Protein 8GUN (pdb70)

Organism: Staphylococcus aureus (strain NCTC 8325 / PS 47) (NCBI:txid93061)

Secondary structure (DSSP, 8-state):
--S----TTSEE--TT--EEEETTEEEPSSEEEE-TT--EEEE-TTS-EEEEEEEE-----HHHHHTTGGG--TTEEEEESS-GGGT--SSTTTEEEEEHHHHS--TT--HHHHHHHHHHHHHHTT--EEEEEEEEE--TT-SS-SEEEEEEEETTEEEEEEEE--/------TTSEEE-TT--EEEETTEEEPSSEEEE-TTS-EEEE-TTS-EEEEEEEE-----HHHHTTGGG--TTEEEEESS-GGGT--SSTTSEEEEEHHHHS--TT--HHHHHHHHHHHHHHTT--EEEEEEEEE--TT-SS-SEEEEEEEETTEEEEEEEE--

GO terms:
  GO:0005576 extracellular region (C, EXP)

Nearest PDB structures (foldseek):
  8gun-assembly1_A  TM=1.006E+00  e=1.062E-33  Staphylococcus aureus subsp. aureus NCTC 8325
  8gun-assembly2_B  TM=1.003E+00  e=1.294E-30  Staphylococcus aureus subsp. aureus NCTC 8325
  5fgu-assembly1_A  TM=7.122E-01  e=7.637E-04  Aequorea victoria
  7wta-assembly1_B  TM=4.949E-01  e=1.529E+00  Homo sapiens
  3tw6-assembly2_C-3  TM=4.740E-01  e=1.707E+00  Rhizobium etli CFN 42

Foldseek 3Di:
DLADDDDPQAAEDEPVPQWPDVVVTAGAARYWYADPLGKIWGHHRLRATFKIKDAWFDFDPPQQVQAQHPQADPQWTFAFPDDVRRVGDPHNRGTHTAGCQQRDDDVVTVVVVVVVVVQVVLVVVPKIKGSKMKGFDDDDSGRHTQWIWIWIAINRRIDIDIGGRD/DPDDDDPQAAEDEPPPQWDDVVPTAGAARYWYADPLGKIWGHHRLRATFKIKDFWFDFDVQQVCAQHPLADPQWTQAFPDDVRRVTDPHVSGTHGAGCQLRPDDVVHVVVVVVVVVVVVLVVVPWIKGTKMKGFDDDDSGRHTQKIWIWIATNRRIDIDIGGRD

Sequence (330 aa):
SSKYVESPNYTKVEFGEHYARLRPKKLKANIEYTTPTGHIYRTDHKGRIKEVYVDNLSLKSHAQRTVGGEDRLPDDDGGALIARMFGGSKDIDNLVAQSKFINRPFKEKGHWYNLEKEWQEFLNSGKEVKNIKMEVKYSGNSQRPTIFKVEYEINGERNIRRILNKSKYVESPNYTKVEFGEHYARLRPKKLKANIEYTTPTGHIYRTDHKGRIKEVYVDNLSLKHAQRTVGGEDRLPDDDGGALIARMFGGSKDIDNLVAQSKFINRPFKEKGHWYNLEKEWQEFLNSGKEVKNIKMEVKYSGNSQRPTIFKVEYEINGERNIRRILNK

Solvent-accessible surface area: 16462 Å² total; per-residue (Å²): 123,3,116,58,104,114,23,134,107,20,89,112,32,139,78,51,103,2,52,66,146,62,200,101,99,81,6,70,47,59,7,6,2,66,11,117,56,36,8,30,0,10,0,12,124,78,6,21,4,78,19,0,11,3,88,73,3,46,68,149,99,114,15,64,146,57,16,2,42,184,51,55,90,137,66,10,12,8,0,24,1,0,10,145,60,1,17,1,26,135,36,27,4,0,12,6,0,0,4,47,59,1,35,83,6,19,75,108,96,0,87,1,28,53,3,18,33,56,3,22,23,52,32,27,58,67,84,87,0,80,22,1,49,2,66,4,103,40,71,64,117,27,72,27,0,56,40,2,21,2,19,1,30,16,93,62,130,142,49,111,78,79,11,114,1,180,109,96,63,109,123,28,139,113,28,90,119,30,79,88,53,53,2,46,69,52,90,104,80,86,47,15,82,47,62,7,8,1,60,10,116,73,42,9,30,0,10,0,15,122,97,11,21,5,63,17,0,15,3,75,80,3,62,55,158,168,18,101,66,67,20,6,40,115,55,60,90,134,70,10,22,10,0,25,1,1,10,82,76,3,20,13,35,76,52,25,3,1,6,7,0,0,3,47,63,0,37,75,3,23,141,155,71,0,84,2,35,30,7,20,33,48,2,22,31,55,35,21,64,66,92,87,0,82,26,2,37,2,34,5,68,39,70,65,108,25,93,29,0,53,37,1,44,0,20,1,41,12,92,56,127,114,43,95,85,131,13,100,0,148

Radius of gyration: 22.58 Å; Cα contacts (8 Å, |Δi|>4): 747; chains: 2; bounding box: 68×45×40 Å

B-factor: mean 58.0, std 14.94, range [29.85, 123.0]

Structure (mmCIF, N/CA/C/O backbone):
data_8GUN
#
_entry.id   8GUN
#
_cell.length_a   106.548
_cell.length_b   106.548
_cell.length_c   151.062
_cell.angle_alpha   90.0
_cell.angle_beta   90.0
_cell.angle_gamma   90.0
#
_symmetry.space_group_name_H-M   'I 4 2 2'
#
loop_
_entity.id
_entity.type
_entity.pdbx_description
1 polymer 'Type VII secretion system protein EssD'
2 non-polymer 'MAGNESIUM ION'
3 water water
#
loop_
_atom_site.group_PDB
_atom_site.id
_atom_site.type_symbol
_atom_site.label_atom_id
_atom_site.label_alt_id
_atom_site.label_comp_id
_atom_site.label_asym_id
_atom_site.label_entity_id
_atom_site.label_seq_id
_atom_site.pdbx_PDB_ins_code
_atom_site.Cartn_x
_atom_site.Cartn_y
_atom_site.Cartn_z
_atom_site.occupancy
_atom_site.B_iso_or_equiv
_atom_site.auth_seq_id
_atom_site.auth_comp_id
_atom_site.auth_asym_id
_atom_site.auth_atom_id
_atom_site.pdbx_PDB_model_num
ATOM 1 N N . SER A 1 5 ? 1.45648 29.57458 -4.33376 1.000 114.88786 444 SER A N 1
ATOM 2 C CA . SER A 1 5 ? 0.17670 30.26373 -4.21648 1.000 111.52368 444 SER A CA 1
ATOM 3 C C . SER A 1 5 ? -0.34685 30.69454 -5.58260 1.000 110.15628 444 SER A C 1
ATOM 4 O O . SER A 1 5 ? 0.33941 30.55367 -6.59526 1.000 110.51475 444 SER A O 1
ATOM 7 N N . SER A 1 6 ? -1.56703 31.22148 -5.60065 1.000 106.03304 445 SER A N 1
ATOM 8 C CA . SER A 1 6 ? -2.17645 31.71604 -6.82948 1.000 98.73724 445 SER A CA 1
ATOM 9 C C . SER A 1 6 ? -2.81453 33.08256 -6.60087 1.000 91.90908 445 SER A C 1
ATOM 10 O O . SER A 1 6 ? -3.59669 33.56154 -7.42225 1.000 92.14512 445 SER A O 1
ATOM 13 N N . LYS A 1 7 ? -2.46882 33.70103 -5.47574 1.000 85.58509 446 LYS A N 1
ATOM 14 C CA . LYS A 1 7 ? -2.97586 35.02110 -5.11613 1.000 81.46720 446 LYS A CA 1
ATOM 15 C C . LYS A 1 7 ? -2.27961 36.12077 -5.92049 1.000 78.93931 446 LYS A C 1
ATOM 16 O O . LYS A 1 7 ? -1.09778 36.00496 -6.25624 1.000 77.92253 446 LYS A O 1
ATOM 22 N N . TYR A 1 8 ? -3.02236 37.18161 -6.22848 1.000 76.31512 447 TYR A N 1
ATOM 23 C CA . TYR A 1 8 ? -2.48727 38.32326 -6.96332 1.000 75.22546 447 TYR A CA 1
ATOM 24 C C . TYR A 1 8 ? -1.29723 38.96684 -6.26219 1.000 75.91775 447 TYR A C 1
ATOM 25 O O . TYR A 1 8 ? -1.38140 39.34591 -5.09483 1.000 76.08743 447 TYR A O 1
ATOM 34 N N . VAL A 1 9 ? -0.19192 39.09073 -6.98852 1.000 80.26824 448 VAL A N 1
ATOM 35 C CA . VAL A 1 9 ? 0.96673 39.83529 -6.50891 1.000 79.81718 448 VAL A CA 1
ATOM 36 C C . VAL A 1 9 ? 1.28250 40.95772 -7.49152 1.000 80.15904 448 VAL A C 1
ATOM 37 O O . VAL A 1 9 ? 1.36419 40.72737 -8.69970 1.000 77.68221 448 VAL A O 1
ATOM 41 N N . GLU A 1 10 ? 1.44296 42.17078 -6.97008 1.000 82.24301 449 GLU A N 1
ATOM 42 C CA . GLU A 1 10 ? 1.75415 43.33168 -7.79706 1.000 83.09449 449 GLU A CA 1
ATOM 43 C C . GLU A 1 10 ? 3.04728 43.11501 -8.57807 1.000 80.29339 449 GLU A C 1
ATOM 44 O O . GLU A 1 10 ? 3.97596 42.47473 -8.08703 1.000 80.56878 449 GLU A O 1
ATOM 50 N N . SER A 1 11 ? 3.10034 43.64100 -9.79730 1.000 76.05575 450 SER A N 1
ATOM 51 C CA . SER A 1 11 ? 4.27065 43.46118 -10.64922 1.000 74.72400 450 SER A CA 1
ATOM 52 C C . SER A 1 11 ? 4.60925 44.73537 -11.41399 1.000 72.51409 450 SER A C 1
ATOM 53 O O . SER A 1 11 ? 3.72030 45.40068 -11.94186 1.000 72.17990 450 SER A O 1
ATOM 56 N N . PRO A 1 12 ? 5.90482 45.08100 -11.47284 1.000 76.03407 451 PRO A N 1
ATOM 57 C CA . PRO A 1 12 ? 6.36641 46.25599 -12.22173 1.000 78.53665 451 PRO A CA 1
ATOM 58 C C . PRO A 1 12 ? 6.36664 46.03209 -13.73437 1.000 74.72885 451 PRO A C 1
ATOM 59 O O . PRO A 1 12 ? 6.62313 46.97053 -14.48715 1.000 75.61633 451 PRO A O 1
ATOM 63 N N . ASN A 1 13 ? 6.07667 44.80781 -14.16671 1.000 77.35768 452 ASN A N 1
ATOM 64 C CA . ASN A 1 13 ? 6.00927 44.48312 -15.59052 1.000 76.83929 452 ASN A CA 1
ATOM 65 C C . ASN A 1 13 ? 4.69597 44.92284 -16.23154 1.000 73.68393 452 ASN A C 1
ATOM 66 O O . ASN A 1 13 ? 4.45221 44.66333 -17.40826 1.000 74.27858 452 ASN A O 1
ATOM 71 N N . TYR A 1 14 ? 3.84745 45.58024 -15.44872 1.000 73.04249 453 TYR A N 1
ATOM 72 C CA . TYR A 1 14 ? 2.54718 46.01950 -15.93171 1.000 73.07195 453 TYR A CA 1
ATOM 73 C C . TYR A 1 14 ? 2.18711 47.37548 -15.34131 1.000 75.81565 453 TYR A C 1
ATOM 74 O O . TYR A 1 14 ? 2.32935 47.59210 -14.14001 1.000 73.50435 453 TYR A O 1
ATOM 83 N N . THR A 1 15 ? 1.72148 48.28656 -16.18951 1.000 71.62576 454 THR A N 1
ATOM 84 C CA . THR A 1 15 ? 1.32038 49.61234 -15.73265 1.000 71.32224 454 THR A CA 1
ATOM 85 C C . THR A 1 15 ? -0.20069 49.69044 -15.57703 1.000 71.11165 454 THR A C 1
ATOM 86 O O . THR A 1 15 ? -0.95088 49.43305 -16.52063 1.000 71.70055 454 THR A O 1
ATOM 90 N N . LYS A 1 16 ? -0.64706 50.04684 -14.37739 1.000 68.71485 455 LYS A N 1
ATOM 91 C CA . LYS A 1 16 ? -2.06907 50.08429 -14.05523 1.000 69.62165 455 LYS A CA 1
ATOM 92 C C . LYS A 1 16 ? -2.79437 51.23004 -14.75404 1.000 71.47383 455 LYS A C 1
ATOM 93 O O . LYS A 1 16 ? -2.27735 52.34165 -14.84557 1.000 74.03584 455 LYS A O 1
ATOM 99 N N . VAL A 1 17 ? -3.99884 50.95275 -15.24403 1.000 68.90156 456 VAL A N 1
ATOM 100 C CA . VAL A 1 17 ? -4.79165 51.96806 -15.92564 1.000 70.03835 456 VAL A CA 1
ATOM 101 C C . VAL A 1 17 ? -6.21640 52.02415 -15.38772 1.000 63.32748 456 VAL A C 1
ATOM 102 O O . VAL A 1 17 ? -6.79751 51.00149 -15.03399 1.000 63.44523 456 VAL A O 1
ATOM 106 N N . GLU A 1 18 ? -6.76284 53.23320 -15.31760 1.000 65.27192 457 GLU A N 1
ATOM 107 C CA . GLU A 1 18 ? -8.14996 53.44695 -14.92154 1.000 70.75537 457 GLU A CA 1
ATOM 108 C C . GLU A 1 18 ? -9.08491 52.63325 -15.81504 1.000 68.54803 457 GLU A C 1
ATOM 109 O O . GLU A 1 18 ? -8.89295 52.58095 -17.03163 1.000 69.09742 457 GLU A O 1
ATOM 115 N N . PHE A 1 19 ? -10.08169 51.98308 -15.21944 1.000 67.90864 458 PHE A N 1
ATOM 116 C CA . PHE A 1 19 ? -11.00692 51.18330 -16.01331 1.000 66.69153 458 PHE A CA 1
ATOM 117 C C . PHE A 1 19 ? -11.81558 52.08431 -16.93960 1.000 70.23606 458 PHE A C 1
ATOM 118 O O . PHE A 1 19 ? -12.47432 53.02288 -16.49165 1.000 71.00130 458 PHE A O 1
ATOM 126 N N . GLY A 1 20 ? -11.75437 51.79038 -18.23404 1.000 61.63745 459 GLY A N 1
ATOM 127 C CA . GLY A 1 20 ? -12.36520 52.63462 -19.24264 1.000 64.60657 459 GLY A CA 1
ATOM 128 C C . GLY A 1 20 ? -11.30839 53.21015 -20.16859 1.000 72.28087 459 GLY A C 1
ATOM 129 O O . GLY A 1 20 ? -11.60587 53.63897 -21.28546 1.000 75.58271 459 GLY A O 1
ATOM 130 N N . GLU A 1 21 ? -10.06467 53.21572 -19.69681 1.000 69.77542 460 GLU A N 1
ATOM 131 C CA . GLU A 1 21 ? -8.94172 53.71099 -20.48308 1.000 67.70703 460 GLU A CA 1
ATOM 132 C C . GLU A 1 21 ? -7.97032 52.58488 -20.82185 1.000 62.36314 460 GLU A C 1
ATOM 133 O O . GLU A 1 21 ? -6.79200 52.83149 -21.07049 1.000 60.47766 460 GLU A O 1
ATOM 139 N N . HIS A 1 22 ? -8.46408 51.35002 -20.82671 1.000 60.88492 461 HIS A N 1
ATOM 140 C CA . HIS A 1 22 ? -7.60392 50.19263 -21.06232 1.000 61.83484 461 HIS A CA 1
ATOM 141 C C . HIS A 1 22 ? -7.61845 49.74332 -22.52658 1.000 62.78078 461 HIS A C 1
ATOM 142 O O . HIS A 1 22 ? -6.94622 48.77997 -22.89685 1.000 53.08452 461 HIS A O 1
ATOM 149 N N . TYR A 1 23 ? -8.36771 50.45563 -23.36147 1.000 65.25897 462 TYR A N 1
ATOM 150 C CA . TYR A 1 23 ? -8.37217 50.17790 -24.79449 1.000 60.04704 462 TYR A CA 1
ATOM 151 C C . TYR A 1 23 ? -7.37381 51.06752 -25.52762 1.000 60.36205 462 TYR A C 1
ATOM 152 O O . TYR A 1 23 ? -7.31273 52.27364 -25.28953 1.000 64.02426 462 TYR A O 1
ATOM 161 N N . ALA A 1 24 ? -6.58829 50.46279 -26.41378 1.000 59.19795 463 ALA A N 1
ATOM 162 C CA . ALA A 1 24 ? -5.64605 51.20733 -27.24262 1.000 66.02258 463 ALA A CA 1
ATOM 163 C C . ALA A 1 24 ? -6.35306 51.73691 -28.48078 1.000 67.35610 463 ALA A C 1
ATOM 164 O O . ALA A 1 24 ? -5.99918 52.78722 -29.01614 1.000 70.26772 463 ALA A O 1
ATOM 166 N N . ARG A 1 25 ? -7.36365 50.99888 -28.92402 1.000 65.74202 464 ARG A N 1
ATOM 167 C CA . ARG A 1 25 ? -8.10117 51.34859 -30.12751 1.000 69.47153 464 ARG A CA 1
ATOM 168 C C . ARG A 1 25 ? -9.57481 50.99483 -29.96206 1.000 65.94984 464 ARG A C 1
ATOM 169 O O . ARG A 1 25 ? -9.91940 50.00616 -29.31639 1.000 59.25697 464 ARG A O 1
ATOM 177 N N . LEU A 1 26 ? -10.43985 51.80775 -30.55304 1.000 69.60789 465 LEU A N 1
ATOM 178 C CA . LEU A 1 26 ? -11.87621 51.62642 -30.42080 1.000 64.05883 465 LEU A CA 1
ATOM 179 C C . LEU A 1 26 ? -12.47387 50.96791 -31.65903 1.000 67.16436 465 LEU A C 1
ATOM 180 O O . LEU A 1 26 ? -13.45640 50.23041 -31.57054 1.000 68.53446 465 LEU A O 1
ATOM 182 N N . ARG A 1 27 ? -11.87477 51.23956 -32.81382 1.000 73.07905 466 ARG A N 1
ATOM 183 C CA . ARG A 1 27 ? -12.36783 50.70853 -34.08100 1.000 74.98844 466 ARG A CA 1
ATOM 184 C C . ARG A 1 27 ? -11.22139 50.30759 -35.00410 1.000 73.31082 466 ARG A C 1
ATOM 185 O O . ARG A 1 27 ? -10.65177 51.15509 -35.69212 1.000 77.09074 466 ARG A O 1
ATOM 193 N N . PRO A 1 28 ? -10.88070 49.00921 -35.02521 1.000 66.34257 467 PRO A N 1
ATOM 194 C CA . PRO A 1 28 ? -11.51147 47.96560 -34.21095 1.000 63.02853 467 PRO A CA 1
ATOM 195 C C . PRO A 1 28 ? -10.98347 47.93830 -32.77840 1.000 63.19006 467 PRO A C 1
ATOM 196 O O . PRO A 1 28 ? -9.88228 48.42509 -32.51744 1.000 68.47434 467 PRO A O 1
ATOM 200 N N . LYS A 1 29 ? -11.77406 47.37786 -31.86875 1.000 56.54572 468 LYS A N 1
ATOM 201 C CA . LYS A 1 29 ? -11.42070 47.31575 -30.45387 1.000 52.92259 468 LYS A CA 1
ATOM 202 C C . LYS A 1 29 ? -10.11114 46.56914 -30.22163 1.000 51.98788 468 LYS A C 1
ATOM 203 O O . LYS A 1 29 ? -9.90251 45.48214 -30.75736 1.000 54.26447 468 LYS A O 1
ATOM 209 N N . LYS A 1 30 ? -9.22785 47.15735 -29.42365 1.000 53.07771 469 LYS A N 1
ATOM 210 C CA . LYS A 1 30 ? -8.00233 46.47514 -29.02837 1.000 57.90352 469 LYS A CA 1
ATOM 211 C C . LYS A 1 30 ? -7.49362 46.97936 -27.68129 1.000 60.72129 469 LYS A C 1
ATOM 212 O O . LYS A 1 30 ? -7.55326 48.17242 -27.38724 1.000 63.32978 469 LYS A O 1
ATOM 218 N N . LEU A 1 31 ? -6.99462 46.05549 -26.86746 1.000 57.85959 470 LEU A N 1
ATOM 219 C CA . LEU A 1 31 ? -6.46703 46.38667 -25.55257 1.000 53.30465 470 LEU A CA 1
ATOM 220 C C . LEU A 1 31 ? -5.05597 46.95645 -25.64320 1.000 53.97690 470 LEU A C 1
ATOM 221 O O . LEU A 1 31 ? -4.29692 46.61049 -26.54756 1.000 57.27692 470 LEU A O 1
ATOM 226 N N . LYS A 1 32 ? -4.71012 47.82558 -24.69830 1.000 53.84682 471 LYS A N 1
ATOM 227 C CA . LYS A 1 32 ? -3.34708 48.33857 -24.59829 1.000 56.31373 471 LYS A CA 1
ATOM 228 C C . LYS A 1 32 ? -2.40128 47.21309 -24.19964 1.000 57.09109 471 LYS A C 1
ATOM 229 O O . LYS A 1 32 ? -2.82236 46.22194 -23.59700 1.000 55.01185 471 LYS A O 1
ATOM 235 N N . ALA A 1 33 ? -1.12569 47.36670 -24.53730 1.000 61.63474 472 ALA A N 1
ATOM 236 C CA . ALA A 1 33 ? -0.13316 46.34074 -24.24562 1.000 61.79450 472 ALA A CA 1
ATOM 237 C C . ALA A 1 33 ? 0.46398 46.52926 -22.85711 1.000 62.47765 472 ALA A C 1
ATOM 238 O O . ALA A 1 33 ? 0.57617 47.65583 -22.37711 1.000 63.91324 472 ALA A O 1
ATOM 240 N N . ASN A 1 34 ? 0.83300 45.41546 -22.22572 1.000 61.66926 473 ASN A N 1
ATOM 241 C CA . ASN A 1 34 ? 1.49748 45.41176 -20.92156 1.000 65.35214 473 ASN A CA 1
ATOM 242 C C . ASN A 1 34 ? 0.82559 46.28993 -19.87464 1.000 66.19905 473 ASN A C 1
ATOM 243 O O . ASN A 1 34 ? 1.49013 47.06918 -19.18793 1.000 66.91282 473 ASN A O 1
ATOM 248 N N . ILE A 1 35 ? -0.49157 46.17407 -19.76416 1.000 60.04883 474 ILE A N 1
ATOM 249 C CA . ILE A 1 35 ? -1.22311 46.93009 -18.76086 1.000 59.85924 474 ILE A CA 1
ATOM 250 C C . ILE A 1 35 ? -1.95479 46.02124 -17.79003 1.000 61.78693 474 ILE A C 1
ATOM 251 O O . ILE A 1 35 ? -2.03872 44.80641 -17.98204 1.000 57.57930 474 ILE A O 1
ATOM 256 N N . GLU A 1 36 ? -2.48693 46.63534 -16.74330 1.000 59.96046 475 GLU A N 1
ATOM 257 C CA . GLU A 1 36 ? -3.30325 45.93821 -15.77025 1.000 56.18606 475 GLU A CA 1
ATOM 258 C C . GLU A 1 36 ? -4.51979 46.79305 -15.45847 1.000 59.70665 475 GLU A C 1
ATOM 259 O O . GLU A 1 36 ? -4.38911 47.98209 -15.17122 1.000 63.44441 475 GLU A O 1
ATOM 265 N N . TYR A 1 37 ? -5.70487 46.19884 -15.53638 1.000 53.32414 476 TYR A N 1
ATOM 266 C CA . TYR A 1 37 ? -6.91622 46.93426 -15.21052 1.000 52.93992 476 TYR A CA 1
ATOM 267 C C . TYR A 1 37 ? -7.82552 46.12993 -14.28536 1.000 58.36492 476 TYR A C 1
ATOM 268 O O . TYR A 1 37 ? -7.86932 44.89773 -14.33575 1.000 49.55853 476 TYR A O 1
ATOM 277 N N . THR A 1 38 ? -8.53433 46.84572 -13.42268 1.000 58.81031 477 THR A N 1
ATOM 278 C CA . THR A 1 38 ? -9.46806 46.22797 -12.50144 1.000 55.88937 477 THR A CA 1
ATOM 279 C C . THR A 1 38 ? -10.88726 46.60719 -12.88723 1.000 56.51457 477 THR A C 1
ATOM 280 O O . THR A 1 38 ? -11.22713 47.79085 -12.94608 1.000 55.43905 477 THR A O 1
ATOM 284 N N . THR A 1 39 ? -11.70587 45.59734 -13.16576 1.000 50.84984 478 THR A N 1
ATOM 285 C CA . THR A 1 39 ? -13.10300 45.81678 -13.50180 1.000 50.32970 478 THR A CA 1
ATOM 286 C C . THR A 1 39 ? -13.83110 46.33464 -12.26656 1.000 53.19023 478 THR A C 1
ATOM 287 O O . THR A 1 39 ? -13.34012 46.17106 -11.15127 1.000 49.39394 478 THR A O 1
ATOM 291 N N . PRO A 1 40 ? -14.99164 46.98386 -12.45851 1.000 58.59825 479 PRO A N 1
ATOM 292 C CA . PRO A 1 40 ? -15.79429 47.44465 -11.31881 1.000 61.27612 479 PRO A CA 1
ATOM 293 C C . PRO A 1 40 ? -16.16126 46.33094 -10.33289 1.000 58.33767 479 PRO A C 1
ATOM 294 O O . PRO A 1 40 ? -16.40328 46.61723 -9.16175 1.000 63.08268 479 PRO A O 1
ATOM 298 N N . THR A 1 41 ? -16.19648 45.08592 -10.79811 1.000 55.60597 480 THR A N 1
ATOM 299 C CA . THR A 1 41 ? -16.51781 43.95943 -9.92911 1.000 54.99740 480 THR A CA 1
ATOM 300 C C . THR A 1 41 ? -15.29065 43.47665 -9.15354 1.000 54.20548 480 THR A C 1
ATOM 301 O O . THR A 1 41 ? -15.41103 42.69174 -8.21467 1.000 54.33456 480 THR A O 1
ATOM 305 N N . GLY A 1 42 ? -14.11046 43.94506 -9.54349 1.000 50.31546 481 GLY A N 1
ATOM 306 C CA . GLY A 1 42 ? -12.90488 43.63392 -8.79628 1.000 52.36430 481 GLY A CA 1
ATOM 307 C C . GLY A 1 42 ? -11.97221 42.63850 -9.45980 1.000 52.32736 481 GLY A C 1
ATOM 308 O O . GLY A 1 42 ? -10.93048 42.29482 -8.90421 1.000 54.43012 481 GLY A O 1
ATOM 309 N N . HIS A 1 43 ? -12.33813 42.17684 -10.64994 1.000 51.34755 482 HIS A N 1
ATOM 310 C CA . HIS A 1 43 ? -11.49654 41.24746 -11.39376 1.000 48.40690 482 HIS A CA 1
ATOM 311 C C . HIS A 1 43 ? -10.30144 41.96557 -12.02041 1.000 50.48677 482 HIS A C 1
ATOM 312 O O . HIS A 1 43 ? -10.44948 43.02209 -12.63700 1.000 50.18626 482 HIS A O 1
ATOM 319 N N . ILE A 1 44 ? -9.11636 41.38666 -11.85380 1.000 48.80343 483 ILE A N 1
ATOM 320 C CA . ILE A 1 44 ? -7.88696 42.00200 -12.34392 1.000 49.63605 483 ILE A CA 1
ATOM 321 C C . ILE A 1 44 ? -7.36158 41.29376 -13.58980 1.000 51.74452 483 ILE A C 1
ATOM 322 O O . ILE A 1 44 ? -7.17718 40.07870 -13.58994 1.000 45.80200 483 ILE A O 1
ATOM 327 N N . TYR A 1 45 ? -7.11508 42.06170 -14.64618 1.000 47.19046 484 TYR A N 1
ATOM 328 C CA . TYR A 1 45 ? -6.58472 41.51008 -15.89050 1.000 49.80578 484 TYR A CA 1
ATOM 329 C C . TYR A 1 45 ? -5.21039 42.07989 -16.21944 1.000 50.70946 484 TYR A C 1
ATOM 330 O O . TYR A 1 45 ? -4.92356 43.23669 -15.92652 1.000 50.77974 484 TYR A O 1
ATOM 339 N N . ARG A 1 46 ? -4.36914 41.26134 -16.84014 1.000 52.06442 485 ARG A N 1
ATOM 340 C CA . ARG A 1 46 ? -3.09327 41.72816 -17.36666 1.000 51.61828 485 ARG A CA 1
ATOM 341 C C . ARG A 1 46 ? -2.95604 41.33885 -18.83101 1.000 53.45328 485 ARG A C 1
ATOM 342 O O . ARG A 1 46 ? -3.31969 40.22912 -19.22078 1.000 49.88060 485 ARG A O 1
ATOM 350 N N . THR A 1 47 ? -2.43701 42.25906 -19.63689 1.000 52.90837 486 THR A N 1
ATOM 351 C CA . THR A 1 47 ? -2.20883 41.99847 -21.05213 1.000 53.16454 486 THR A CA 1
ATOM 352 C C . THR A 1 47 ? -0.71889 41.86518 -21.33723 1.000 57.44605 486 THR A C 1
ATOM 353 O O . THR A 1 47 ? 0.10807 42.40729 -20.60207 1.000 57.23263 486 THR A O 1
ATOM 357 N N . ASP A 1 48 ? -0.37181 41.14243 -22.39776 1.000 56.55958 487 ASP A N 1
ATOM 358 C CA . ASP A 1 48 ? 1.03095 40.99364 -22.76686 1.000 58.15583 487 ASP A CA 1
ATOM 359 C C . ASP A 1 48 ? 1.47951 42.13457 -23.67343 1.000 60.14280 487 ASP A C 1
ATOM 360 O O . ASP A 1 48 ? 0.83729 43.18211 -23.73104 1.000 59.93086 487 ASP A O 1
ATOM 365 N N . HIS A 1 49 ? 2.57830 41.91576 -24.38729 1.000 67.15791 488 HIS A N 1
ATOM 366 C CA . HIS A 1 49 ? 3.15940 42.94191 -25.24845 1.000 67.28143 488 HIS A CA 1
ATOM 367 C C . HIS A 1 49 ? 2.33793 43.18810 -26.51422 1.000 65.48607 488 HIS A C 1
ATOM 368 O O . HIS A 1 49 ? 2.50573 44.21010 -27.17700 1.000 67.07544 488 HIS A O 1
ATOM 375 N N . LYS A 1 50 ? 1.44572 42.26140 -26.84781 1.000 61.90715 489 LYS A N 1
ATOM 376 C CA . LYS A 1 50 ? 0.65358 42.40181 -28.06489 1.000 62.59749 489 LYS A CA 1
ATOM 377 C C . LYS A 1 50 ? -0.79928 42.75499 -27.77343 1.000 59.29141 489 LYS A C 1
ATOM 378 O O . LYS A 1 50 ? -1.63897 42.74463 -28.67064 1.000 64.10424 489 LYS A O 1
ATOM 384 N N . GLY A 1 51 ? -1.09355 43.07230 -26.51812 1.000 58.17369 490 GLY A N 1
ATOM 385 C CA . GLY A 1 51 ? -2.43949 43.45687 -26.13836 1.000 56.25224 490 GLY A CA 1
ATOM 386 C C . GLY A 1 51 ? -3.36023 42.27613 -25.88642 1.000 58.14441 490 GLY A C 1
ATOM 387 O O . GLY A 1 51 ? -4.57557 42.44585 -25.78052 1.000 55.23467 490 GLY A O 1
ATOM 388 N N . ARG A 1 52 ? -2.78401 41.08054 -25.78872 1.000 56.07145 491 ARG A N 1
ATOM 389 C CA . ARG A 1 52 ? -3.55702 39.87523 -25.49582 1.000 51.25681 491 ARG A CA 1
ATOM 390 C C . ARG A 1 52 ? -3.68425 39.65915 -23.99285 1.000 50.09037 491 ARG A C 1
ATOM 391 O O . ARG A 1 52 ? -2.70437 39.79441 -23.25963 1.000 57.05944 491 ARG A O 1
ATOM 399 N N . ILE A 1 53 ? -4.88714 39.31643 -23.54073 1.000 52.85823 492 ILE A N 1
ATOM 400 C CA . ILE A 1 53 ? -5.10805 38.97659 -22.14033 1.000 56.08527 492 ILE A CA 1
ATOM 401 C C . ILE A 1 53 ? -4.23100 37.79267 -21.75412 1.000 48.99479 492 ILE A C 1
ATOM 402 O O . ILE A 1 53 ? -4.27188 36.74570 -22.39525 1.000 48.63523 492 ILE A O 1
ATOM 407 N N . LYS A 1 54 ? -3.43137 37.97065 -20.70944 1.000 49.98183 493 LYS A N 1
ATOM 408 C CA . LYS A 1 54 ? -2.42973 36.97995 -20.33544 1.000 50.89150 493 LYS A CA 1
ATOM 409 C C . LYS A 1 54 ? -2.70637 36.37788 -18.95895 1.000 51.73331 493 LYS A C 1
ATOM 410 O O . LYS A 1 54 ? -2.48144 35.18859 -18.73526 1.000 52.79356 493 LYS A O 1
ATOM 416 N N . GLU A 1 55 ? -3.19812 37.20453 -18.04134 1.000 50.13102 494 GLU A N 1
ATOM 417 C CA . GLU A 1 55 ? -3.48009 36.76437 -16.67825 1.000 51.29429 494 GLU A CA 1
ATOM 418 C C . GLU A 1 55 ? -4.79397 37.34030 -16.16539 1.000 53.01107 494 GLU A C 1
ATOM 419 O O . GLU A 1 55 ? -5.14352 38.48163 -16.47413 1.000 54.43758 494 GLU A O 1
ATOM 425 N N . VAL A 1 56 ? -5.51776 36.54224 -15.38347 1.000 47.34333 495 VAL A N 1
ATOM 426 C CA . VAL A 1 56 ? -6.73699 36.99672 -14.72663 1.000 46.41299 495 VAL A CA 1
ATOM 427 C C . VAL A 1 56 ? -6.69391 36.62890 -13.24574 1.000 46.76077 495 VAL A C 1
ATOM 428 O O . VAL A 1 56 ? -6.29638 35.52325 -12.88502 1.000 52.22278 495 VAL A O 1
ATOM 432 N N . TYR A 1 57 ? -7.09969 37.55983 -12.39098 1.000 47.37300 496 TYR A N 1
ATOM 433 C CA . TYR A 1 57 ? -7.13068 37.31264 -10.95683 1.000 47.93651 496 TYR A CA 1
ATOM 434 C C . TYR A 1 57 ? -8.49360 37.62949 -10.36562 1.000 48.93784 496 TYR A C 1
ATOM 435 O O . TYR A 1 57 ? -9.04493 38.70444 -10.59921 1.000 47.38548 496 TYR A O 1
ATOM 444 N N . VAL A 1 58 ? -9.02812 36.68597 -9.59808 1.000 46.22728 497 VAL A N 1
ATOM 445 C CA . VAL A 1 58 ? -10.23350 36.91999 -8.81684 1.000 45.81707 497 VAL A CA 1
ATOM 446 C C . VAL A 1 58 ? -9.95238 36.58333 -7.35595 1.000 49.13298 497 VAL A C 1
ATOM 447 O O . VAL A 1 58 ? -9.63752 35.44175 -7.02765 1.000 48.72412 497 VAL A O 1
ATOM 451 N N . ASP A 1 59 ? -10.04999 37.58282 -6.48582 1.000 48.72811 498 ASP A N 1
ATOM 452 C CA . ASP A 1 59 ? -9.81971 37.37549 -5.06381 1.000 53.35613 498 ASP A CA 1
ATOM 453 C C . ASP A 1 59 ? -10.91327 36.49894 -4.46579 1.000 58.12050 498 ASP A C 1
ATOM 454 O O . ASP A 1 59 ? -10.63362 35.47283 -3.84111 1.000 48.21030 498 ASP A O 1
ATOM 459 N N . ASN A 1 60 ? -12.16057 36.90841 -4.66816 1.000 54.07055 499 ASN A N 1
ATOM 460 C CA . ASN A 1 60 ? -13.30411 36.17630 -4.14181 1.000 46.41483 499 ASN A CA 1
ATOM 461 C C . ASN A 1 60 ? -14.43446 36.13212 -5.16379 1.000 50.40427 499 ASN A C 1
ATOM 462 O O . ASN A 1 60 ? -15.06173 37.15189 -5.45826 1.000 49.71558 499 ASN A O 1
ATOM 467 N N . LEU A 1 61 ? -14.68530 34.95053 -5.71441 1.000 46.33111 500 LEU A N 1
ATOM 468 C CA . LEU A 1 61 ? -15.70137 34.80519 -6.74227 1.000 42.02816 500 LEU A CA 1
ATOM 469 C C . LEU A 1 61 ? -17.08920 34.86474 -6.11929 1.000 44.75877 500 LEU A C 1
ATOM 470 O O . LEU A 1 61 ? -17.31115 34.33979 -5.02888 1.000 46.16609 500 LEU A O 1
ATOM 475 N N . SER A 1 62 ? -18.01763 35.51752 -6.80789 1.000 42.24834 501 SER A N 1
ATOM 476 C CA . SER A 1 62 ? -19.40102 35.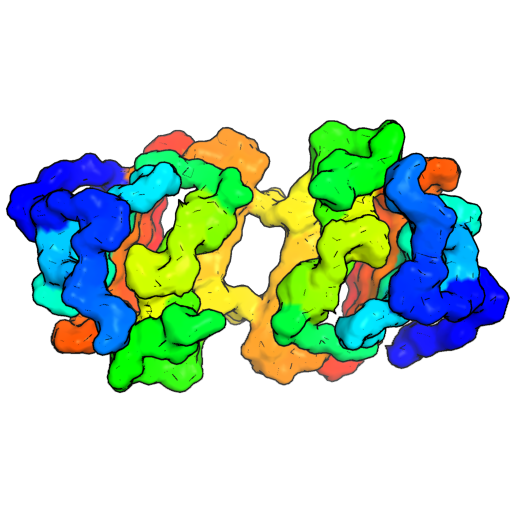56897 -6.35634 1.000 49.49878 501 SER A CA 1
ATOM 477 C C . SER A 1 62 ? -20.35782 35.61234 -7.54625 1.000 49.87862 501 SER A C 1
ATOM 478 O O . SER A 1 62 ? -19.96190 35.95804 -8.66702 1.000 45.82376 501 SER A O 1
ATOM 481 N N . LEU A 1 63 ? -21.61529 35.25732 -7.29717 1.000 51.47420 502 LEU A N 1
ATOM 482 C CA . LEU A 1 63 ? -22.63561 35.23784 -8.34112 1.000 52.79004 502 LEU A CA 1
ATOM 483 C C . LEU A 1 63 ? -23.35412 36.58080 -8.42224 1.000 55.49089 502 LEU A C 1
ATOM 484 O O . LEU A 1 63 ? -23.83652 37.09607 -7.41648 1.000 52.77922 502 LEU A O 1
ATOM 489 N N . LYS A 1 64 ? -23.40839 37.14643 -9.62521 1.000 61.63097 503 LYS A N 1
ATOM 490 C CA . LYS A 1 64 ? -23.98645 38.46994 -9.82787 1.000 69.10030 503 LYS A CA 1
ATOM 491 C C . LYS A 1 64 ? -25.07326 38.43846 -10.89375 1.000 74.86984 503 LYS A C 1
ATOM 492 O O . LYS A 1 64 ? -26.14834 37.87291 -10.67908 1.000 78.26038 503 LYS A O 1
ATOM 498 N N . SER A 1 70 ? -23.37689 39.46506 -30.29491 1.000 75.30394 509 SER A N 1
ATOM 499 C CA . SER A 1 70 ? -22.61323 40.70766 -30.32285 1.000 66.94562 509 SER A CA 1
ATOM 500 C C . SER A 1 70 ? -21.41845 40.59988 -31.26606 1.000 63.45034 509 SER A C 1
ATOM 501 O O . SER A 1 70 ? -20.96694 39.50111 -31.58926 1.000 59.53719 509 SER A O 1
ATOM 504 N N . HIS A 1 71 ? -20.89964 41.74278 -31.70149 1.000 68.19910 510 HIS A N 1
ATOM 505 C CA . HIS A 1 71 ? -19.76366 41.74204 -32.61451 1.000 71.92323 510 HIS A CA 1
ATOM 506 C C . HIS A 1 71 ? -18.48670 41.25534 -31.93244 1.000 66.61720 510 HIS A C 1
ATOM 507 O O . HIS A 1 71 ? -17.63170 40.63322 -32.56560 1.000 64.96091 510 HIS A O 1
ATOM 514 N N . A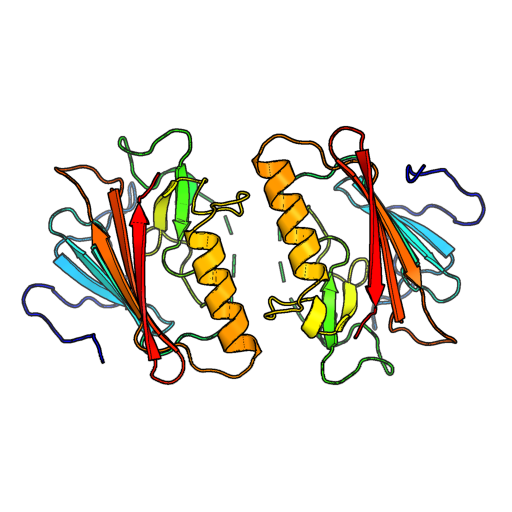LA A 1 72 ? -18.35822 41.54824 -30.64425 1.000 60.25735 511 ALA A N 1
ATOM 515 C CA . ALA A 1 72 ? -17.18821 41.12818 -29.88674 1.000 56.21810 511 ALA A CA 1
ATOM 516 C C . ALA A 1 72 ? -17.09177 39.60749 -29.83446 1.000 52.26650 511 ALA A C 1
ATOM 517 O O . ALA A 1 72 ? -16.02237 39.03677 -30.03874 1.000 51.87979 511 ALA A O 1
ATOM 519 N N . GLN A 1 73 ? -18.21815 38.95648 -29.56936 1.000 51.40344 512 GLN A N 1
ATOM 520 C CA . GLN A 1 73 ? -18.25149 37.50023 -29.48246 1.000 57.06549 512 GLN A CA 1
ATOM 521 C C . GLN A 1 73 ? -17.99893 36.86387 -30.84739 1.000 55.50413 512 GLN A C 1
ATOM 522 O O . GLN A 1 73 ? -17.42285 35.78208 -30.93750 1.000 52.40320 512 GLN A O 1
ATOM 528 N N . ARG A 1 74 ? -18.42008 37.54450 -31.90826 1.000 57.00445 513 ARG A N 1
ATOM 529 C CA . ARG A 1 74 ? -18.30713 36.99174 -33.25283 1.000 61.21068 513 ARG A CA 1
ATOM 530 C C . ARG A 1 74 ? -16.89629 37.07770 -33.83717 1.000 61.44342 513 ARG A C 1
ATOM 531 O O . ARG A 1 74 ? -16.51523 36.24396 -34.65948 1.000 64.01254 513 ARG A O 1
ATOM 539 N N . THR A 1 75 ? -16.11847 38.07014 -33.41295 1.000 60.66174 514 THR A N 1
ATOM 540 C CA . THR A 1 75 ? -14.86854 38.37326 -34.10917 1.000 63.96126 514 THR A CA 1
ATOM 541 C C . THR A 1 75 ? -13.58992 38.29787 -33.27688 1.000 60.26193 514 THR A C 1
ATOM 542 O O . THR A 1 75 ? -12.49841 38.42821 -33.83218 1.000 62.49757 514 THR A O 1
ATOM 546 N N . VAL A 1 76 ? -13.70727 38.09665 -31.96644 1.000 56.10998 515 VAL A N 1
ATOM 547 C CA . VAL A 1 76 ? -12.52096 38.05532 -31.11231 1.000 54.13067 515 VAL A CA 1
ATOM 548 C C . VAL A 1 76 ? -11.60586 36.90405 -31.53986 1.000 54.35491 515 VAL A C 1
ATOM 549 O O . VAL A 1 76 ? -12.07178 35.80907 -31.86117 1.000 53.86203 515 VAL A O 1
ATOM 553 N N . GLY A 1 77 ? -10.30358 37.17396 -31.57904 1.000 55.76035 516 GLY A N 1
ATOM 554 C CA . GLY A 1 77 ? -9.33699 36.22155 -32.10016 1.000 56.83723 516 GLY A CA 1
ATOM 555 C C . GLY A 1 77 ? -8.79599 36.62992 -33.46233 1.000 61.61522 516 GLY A C 1
ATOM 556 O O . GLY A 1 77 ? -7.71737 36.19657 -33.86859 1.000 63.44298 516 GLY A O 1
ATOM 557 N N . GLY A 1 78 ? -9.55348 37.46052 -34.17289 1.000 64.11524 517 GLY A N 1
ATOM 558 C CA . GLY A 1 78 ? -9.11267 38.01301 -35.44362 1.000 69.43764 517 GLY A CA 1
ATOM 559 C C . GLY A 1 78 ? -8.85779 36.99035 -36.53609 1.000 71.51913 517 GLY A C 1
ATOM 560 O O . GLY A 1 78 ? -9.67159 36.09540 -36.76660 1.000 70.21926 517 GLY A O 1
ATOM 561 N N . GLU A 1 79 ? -7.71600 37.12449 -37.20693 1.000 76.20132 518 GLU A N 1
ATOM 562 C CA . GLU A 1 79 ? -7.35605 36.24143 -38.31320 1.000 79.96201 518 GLU A CA 1
ATOM 563 C C . GLU A 1 79 ? -6.98540 34.83629 -37.85237 1.000 78.06938 518 GLU A C 1
ATOM 564 O O . GLU A 1 79 ? -6.83548 33.92703 -38.66810 1.000 83.30220 518 GLU A O 1
ATOM 570 N N . ASP A 1 80 ? -6.83799 34.66130 -36.54619 1.000 70.40289 519 ASP A N 1
ATOM 571 C CA . ASP A 1 80 ? -6.42843 33.37771 -35.99632 1.000 69.95559 519 ASP A CA 1
ATOM 572 C C . ASP A 1 80 ? -7.61876 32.57466 -35.47499 1.000 67.78449 519 ASP A C 1
ATOM 573 O O . ASP A 1 80 ? -7.46649 31.42839 -35.05543 1.000 67.54748 519 ASP A O 1
ATOM 578 N N . ARG A 1 81 ? -8.80252 33.17781 -35.51405 1.000 53.04899 520 ARG A N 1
ATOM 579 C CA . ARG A 1 81 ? -10.01375 32.52823 -35.02504 1.000 53.54246 520 ARG A CA 1
ATOM 580 C C . ARG A 1 81 ? -10.45478 31.39441 -35.95008 1.000 56.14991 520 ARG A C 1
ATOM 581 O O . ARG A 1 81 ? -10.55241 31.57005 -37.16310 1.000 58.62839 520 ARG A O 1
ATOM 589 N N . LEU A 1 82 ? -10.72679 30.23390 -35.36218 1.000 58.10969 521 LEU A N 1
ATOM 590 C CA . LEU A 1 82 ? -11.09022 29.04025 -36.11754 1.000 55.21544 521 LEU A CA 1
ATOM 591 C C . LEU A 1 82 ? -12.60810 28.93653 -36.29504 1.000 57.20420 521 LEU A C 1
ATOM 592 O O . LEU A 1 82 ? -13.36244 29.53197 -35.52357 1.000 56.45622 521 LEU A O 1
ATOM 597 N N . PRO A 1 83 ? -13.05898 28.18914 -37.32191 1.000 53.48755 522 PRO A N 1
ATOM 598 C CA . PRO A 1 83 ? -14.49053 28.00188 -37.59834 1.000 53.78870 522 PRO A CA 1
ATOM 599 C C . PRO A 1 83 ? -15.31380 27.49338 -36.40935 1.000 54.52096 522 PRO A C 1
ATOM 600 O O . PRO A 1 83 ? -16.47642 27.87495 -36.26464 1.000 53.10092 522 PRO A O 1
ATOM 604 N N . ASP A 1 84 ? -14.72345 26.64385 -35.57565 1.000 51.66226 523 ASP A N 1
ATOM 605 C CA . ASP A 1 84 ? -15.45371 26.06235 -34.45465 1.000 50.02828 523 ASP A CA 1
ATOM 606 C C . ASP A 1 84 ? -15.21631 26.81266 -33.14790 1.000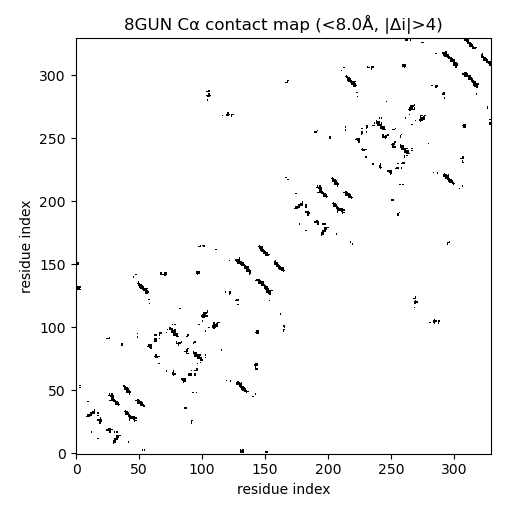 51.46784 523 ASP A C 1
ATOM 607 O O . ASP A 1 84 ? -15.54992 26.31429 -32.07269 1.000 50.28090 523 ASP A O 1
ATOM 612 N N . ASP A 1 85 ? -14.64863 28.01084 -33.24227 1.000 45.03697 524 ASP A N 1
ATOM 613 C CA . ASP A 1 85 ? -14.41941 28.82946 -32.05789 1.000 51.17670 524 ASP A CA 1
ATOM 614 C C . ASP A 1 85 ? -15.63694 29.67493 -31.70339 1.000 44.76335 524 ASP A C 1
ATOM 615 O O . ASP A 1 85 ? -16.40624 30.07984 -32.57466 1.000 44.38882 524 ASP A O 1
ATOM 620 N N . ASP A 1 86 ? -15.79837 29.93576 -30.41305 1.000 42.57706 525 ASP A N 1
ATOM 621 C CA . ASP A 1 86 ? -16.74277 30.93530 -29.93741 1.000 43.46135 525 ASP A CA 1
ATOM 622 C C . ASP A 1 86 ? -15.98442 32.14354 -29.39770 1.000 44.09980 525 ASP A C 1
ATOM 623 O O . ASP A 1 86 ? -14.77546 32.07872 -29.16689 1.000 40.50520 525 ASP A O 1
ATOM 628 N N . GLY A 1 87 ? -16.69812 33.24395 -29.19477 1.000 46.82010 526 GLY A N 1
ATOM 629 C CA . GLY A 1 87 ? -16.17671 34.32992 -28.38819 1.000 42.66674 526 GLY A CA 1
ATOM 630 C C . GLY A 1 87 ? -16.41437 33.96263 -26.93791 1.000 43.03770 526 GLY A C 1
ATOM 631 O O . GLY A 1 87 ? -17.50432 34.17198 -26.40975 1.000 46.40751 526 GLY A O 1
ATOM 632 N N . GLY A 1 88 ? -15.39993 33.39246 -26.29689 1.000 45.31963 527 GLY A N 1
ATOM 633 C CA . GLY A 1 88 ? -15.56699 32.82716 -24.97075 1.000 37.68996 527 GLY A CA 1
ATOM 634 C C . GLY A 1 88 ? -15.11448 33.73789 -23.84909 1.000 38.83508 527 GLY A C 1
ATOM 635 O O . GLY A 1 88 ? -14.00226 34.26723 -23.87409 1.000 40.11291 527 GLY A O 1
ATOM 636 N N . ALA A 1 89 ? -15.98409 33.92118 -22.86068 1.000 38.06056 528 ALA A N 1
ATOM 637 C CA . ALA A 1 89 ? -15.64682 34.71635 -21.68997 1.000 35.22994 528 ALA A CA 1
ATOM 638 C C . ALA A 1 89 ? -14.67432 33.96416 -20.79300 1.000 35.14151 528 ALA A C 1
ATOM 639 O O . ALA A 1 89 ? -14.84347 32.77089 -20.54325 1.000 39.49783 528 ALA A O 1
ATOM 641 N N . LEU A 1 90 ? -13.64999 34.66414 -20.31909 1.000 34.11990 529 LEU A N 1
ATOM 642 C CA . LEU A 1 90 ? -12.75258 34.10261 -19.32145 1.000 34.53609 529 LEU A CA 1
ATOM 643 C C . LEU A 1 90 ? -13.47463 34.04733 -17.96910 1.000 35.44517 529 LEU A C 1
ATOM 644 O O . LEU A 1 90 ? -13.49560 33.01314 -17.30123 1.000 37.23350 529 LEU A O 1
ATOM 649 N N . ILE A 1 91 ? -14.07211 35.16755 -17.58129 1.000 35.05596 530 ILE A N 1
ATOM 650 C CA . ILE A 1 91 ? -14.93403 35.21940 -16.41221 1.000 33.83892 530 ILE A CA 1
ATOM 651 C C . ILE A 1 91 ? -16.37386 35.35098 -16.89007 1.000 36.32809 530 ILE A C 1
ATOM 652 O O . ILE A 1 91 ? -16.73679 36.35648 -17.50163 1.000 39.71326 530 ILE A O 1
ATOM 657 N N . ALA A 1 92 ? -17.18314 34.32993 -16.62201 1.000 30.26177 531 ALA A N 1
ATOM 658 C CA . ALA A 1 92 ? -18.56295 34.29643 -17.09071 1.000 30.81152 531 ALA A CA 1
ATOM 659 C C . ALA A 1 92 ? -19.36977 35.49834 -16.60550 1.000 40.95956 531 ALA A C 1
ATOM 660 O O . ALA A 1 92 ? -19.07598 36.08608 -15.55816 1.000 37.56722 531 ALA A O 1
ATOM 662 N N . ARG A 1 93 ? -20.38014 35.85532 -17.39067 1.000 32.90349 532 ARG A N 1
ATOM 663 C CA . ARG A 1 93 ? -21.26148 36.97053 -17.08458 1.000 35.77443 532 ARG A CA 1
ATOM 664 C C . ARG A 1 93 ? -21.87430 36.84874 -15.69096 1.000 41.22637 532 ARG A C 1
ATOM 665 O O . ARG A 1 93 ? -22.03026 37.84310 -14.98265 1.000 46.71363 532 ARG A O 1
ATOM 673 N N . MET A 1 94 ? -22.20703 35.62282 -15.29908 1.000 39.78914 533 MET A N 1
ATOM 674 C CA . MET A 1 94 ? -22.85274 35.37357 -14.01272 1.000 42.97545 533 MET A CA 1
ATOM 675 C C . MET A 1 94 ? -21.93638 35.68272 -12.82702 1.000 44.00511 533 MET A C 1
ATOM 676 O O . MET A 1 94 ? -22.40166 35.83480 -11.69699 1.000 45.61666 533 MET A O 1
ATOM 681 N N . PHE A 1 95 ? -20.63638 35.77246 -13.08829 1.000 42.81800 534 PHE A N 1
ATOM 682 C CA . PHE A 1 95 ? -19.66499 36.10200 -12.04879 1.000 42.43131 534 PHE A CA 1
ATOM 683 C C . PHE A 1 95 ? -19.29769 37.58389 -12.10165 1.000 42.89896 534 PHE A C 1
ATOM 684 O O . PHE A 1 95 ? -18.39675 38.03612 -11.39645 1.000 41.26163 534 PHE A O 1
ATOM 692 N N . GLY A 1 96 ? -20.00435 38.33224 -12.94292 1.000 40.35981 535 GLY A N 1
ATOM 693 C CA . GLY A 1 96 ? -19.75578 39.75359 -13.09445 1.000 38.09386 535 GLY A CA 1
ATOM 694 C C . GLY A 1 96 ? -18.78087 40.06929 -14.21285 1.000 40.24513 535 GLY A C 1
ATOM 695 O O . GLY A 1 96 ? -18.26153 41.18126 -14.29906 1.000 43.34456 535 GLY A O 1
ATOM 696 N N . GLY A 1 97 ? -18.53470 39.09012 -15.07636 1.000 36.93703 536 GLY A N 1
ATOM 697 C CA . GLY A 1 97 ? -17.60018 39.26367 -16.17301 1.000 38.90836 536 GLY A CA 1
ATOM 698 C C . GLY A 1 97 ? -18.10760 40.17688 -17.27621 1.000 42.17418 536 GLY A C 1
ATOM 699 O O . GLY A 1 97 ? -19.31052 40.27921 -17.51827 1.000 41.03571 536 GLY A O 1
ATOM 700 N N . SER A 1 98 ? -17.17631 40.84094 -17.95014 1.000 43.73094 537 SER A N 1
ATOM 701 C CA . SER A 1 98 ? -17.51213 41.74067 -19.04491 1.000 40.80487 537 SER A CA 1
ATOM 702 C C . SER A 1 98 ? -17.88641 40.97201 -20.30828 1.000 39.54211 537 SER A C 1
ATOM 703 O O . SER A 1 98 ? -17.35341 39.89409 -20.57759 1.000 38.26131 537 SER A O 1
ATOM 706 N N . LYS A 1 99 ? -18.80583 41.53577 -21.08258 1.000 42.30169 538 LYS A N 1
ATOM 707 C CA . LYS A 1 99 ? -19.23176 40.92781 -22.33730 1.000 44.33878 538 LYS A CA 1
ATOM 708 C C . LYS A 1 99 ? -18.36232 41.37481 -23.50868 1.000 47.73691 538 LYS A C 1
ATOM 709 O O . LYS A 1 99 ? -18.58332 40.96272 -24.64872 1.000 47.77751 538 LYS A O 1
ATOM 715 N N . ASP A 1 100 ? -17.36880 42.21224 -23.22869 1.000 46.74103 539 ASP A N 1
ATOM 716 C CA . ASP A 1 100 ? -16.56774 42.79420 -24.30106 1.000 46.91241 539 ASP A CA 1
ATOM 717 C C . ASP A 1 100 ? -15.17869 42.16285 -24.40916 1.000 44.09684 539 ASP A C 1
ATOM 718 O O . ASP A 1 100 ? -14.85695 41.20800 -23.69756 1.000 42.04697 539 ASP A O 1
ATOM 723 N N . ILE A 1 101 ? -14.37219 42.72339 -25.30695 1.000 45.08490 540 ILE A N 1
ATOM 724 C CA . ILE A 1 101 ? -13.04523 42.22619 -25.66694 1.000 44.15042 540 ILE A CA 1
ATOM 725 C C . ILE A 1 101 ? -12.07188 42.18540 -24.48879 1.000 45.28317 540 ILE A C 1
ATOM 726 O O . ILE A 1 101 ? -11.09224 41.43657 -24.50308 1.000 49.64713 540 ILE A O 1
ATOM 731 N N . ASP A 1 102 ? -12.35358 42.96937 -23.45367 1.000 46.01709 541 ASP A N 1
ATOM 732 C CA . ASP A 1 102 ? -11.51369 42.97164 -22.25732 1.000 44.71082 541 ASP A CA 1
ATOM 733 C C . ASP A 1 102 ? -11.74083 41.74632 -21.36902 1.000 43.43071 541 ASP A C 1
ATOM 734 O O . ASP A 1 102 ? -11.22083 41.67931 -20.25768 1.000 47.20299 541 ASP A O 1
ATOM 739 N N . ASN A 1 103 ? -12.51035 40.78194 -21.86530 1.000 40.89369 542 ASN A N 1
ATOM 740 C CA . ASN A 1 103 ? -12.79355 39.55319 -21.12422 1.000 42.44043 542 ASN A CA 1
ATOM 741 C C . ASN A 1 103 ? -13.06049 38.37242 -22.06689 1.000 43.43276 542 ASN A C 1
ATOM 742 O O . ASN A 1 103 ? -13.20441 37.23443 -21.62628 1.000 44.51802 542 ASN A O 1
ATOM 747 N N . LEU A 1 104 ? -13.12009 38.64478 -23.36771 1.000 43.06797 543 LEU A N 1
ATOM 748 C CA . LEU A 1 104 ? -13.37917 37.59204 -24.34854 1.000 43.50832 543 LEU A CA 1
ATOM 749 C C . LEU A 1 104 ? -12.11110 37.14924 -25.06839 1.000 45.60603 543 LEU A C 1
ATOM 750 O O . LEU A 1 104 ? -11.24978 37.96700 -25.38617 1.000 48.60295 543 LEU A O 1
ATOM 755 N N . VAL A 1 105 ? -12.00261 35.84683 -25.31241 1.000 40.83265 544 VAL A N 1
ATOM 756 C CA . VAL A 1 105 ? -10.95579 35.29357 -26.16505 1.000 36.74558 544 VAL A CA 1
ATOM 757 C C . VAL A 1 105 ? -11.56856 34.26817 -27.10255 1.000 42.27723 544 VAL A C 1
ATOM 758 O O . VAL A 1 105 ? -12.64093 33.72779 -26.81927 1.000 41.77652 544 VAL A O 1
ATOM 762 N N . ALA A 1 106 ? -10.89376 34.01262 -28.22096 1.000 41.28558 545 ALA A N 1
ATOM 763 C CA . ALA A 1 106 ? -11.31000 32.95859 -29.13203 1.000 41.57579 545 ALA A CA 1
ATOM 764 C C . ALA A 1 106 ? -11.17494 31.63187 -28.40639 1.000 44.65673 545 ALA A C 1
ATOM 765 O O . ALA A 1 106 ? -10.07817 31.23126 -28.02353 1.000 48.61731 545 ALA A O 1
ATOM 767 N N . GLN A 1 107 ? -12.30506 30.96806 -28.19992 1.000 41.84260 546 GLN A N 1
ATOM 768 C CA . GLN A 1 107 ? -12.34627 29.75118 -27.40735 1.000 41.02361 546 GLN A CA 1
ATOM 769 C C . GLN A 1 107 ? -13.14157 28.68793 -28.15792 1.000 46.32130 546 GLN A C 1
ATOM 770 O O . GLN A 1 107 ? -14.26836 28.94168 -28.59067 1.000 46.85153 546 GLN A O 1
ATOM 776 N N . SER A 1 108 ? -12.54497 27.51233 -28.33616 1.000 44.69888 547 SER A N 1
ATOM 777 C CA . SER A 1 108 ? -13.22572 26.41066 -29.00911 1.000 41.21653 547 SER A CA 1
ATOM 778 C C . SER A 1 108 ? -14.58405 26.14471 -28.36460 1.000 41.72050 547 SER A C 1
ATOM 779 O O . SER A 1 108 ? -14.69143 26.07737 -27.14005 1.000 44.29555 547 SER A O 1
ATOM 782 N N . LYS A 1 109 ? -15.61691 26.01093 -29.19264 1.000 39.50699 548 LYS A N 1
ATOM 783 C CA . LYS A 1 109 ? -16.96915 25.78092 -28.69789 1.000 37.57544 548 LYS A CA 1
ATOM 784 C C . LYS A 1 109 ? -17.04667 24.48210 -27.89565 1.000 40.47624 548 LYS A C 1
ATOM 785 O O . LYS A 1 109 ? -17.88524 24.33982 -27.00730 1.000 40.13076 548 LYS A O 1
ATOM 791 N N . PHE A 1 110 ? -16.14909 23.55083 -28.19796 1.000 36.19666 549 PHE A N 1
ATOM 792 C CA . PHE A 1 110 ? -16.15466 22.24149 -27.56524 1.000 43.93311 549 PHE A CA 1
ATOM 793 C C . PHE A 1 110 ? -15.74339 22.29329 -26.09157 1.000 43.08032 549 PHE A C 1
ATOM 794 O O . PHE A 1 110 ? -15.95847 21.32944 -25.35628 1.000 45.54609 549 PHE A O 1
ATOM 802 N N . ILE A 1 111 ? -15.15274 23.40554 -25.65738 1.000 39.51215 550 ILE A N 1
ATOM 803 C CA . ILE A 1 111 ? -14.88751 23.58604 -24.22962 1.000 39.74293 550 ILE A CA 1
ATOM 804 C C . ILE A 1 111 ? -15.75571 24.69933 -23.64755 1.000 36.96177 550 ILE A C 1
ATOM 805 O O . ILE A 1 111 ? -16.08829 24.67525 -22.46383 1.000 39.07471 550 ILE A O 1
ATOM 810 N N . ASN A 1 112 ? -16.14306 25.65602 -24.48771 1.000 38.09574 551 ASN A N 1
ATOM 811 C CA . ASN A 1 112 ? -16.98391 26.76985 -24.05210 1.000 37.71732 551 ASN A CA 1
ATOM 812 C C . ASN A 1 112 ? -18.42331 26.34995 -23.74751 1.000 36.28668 551 ASN A C 1
ATOM 813 O O . ASN A 1 112 ? -19.03347 26.83892 -22.79654 1.000 35.09975 551 ASN A O 1
ATOM 818 N N . ARG A 1 113 ? -18.96088 25.45713 -24.57501 1.000 36.94147 552 ARG A N 1
ATOM 819 C CA . ARG A 1 113 ? -20.34542 25.02153 -24.45983 1.000 34.60243 552 ARG A CA 1
ATOM 820 C C . ARG A 1 113 ? -20.44363 23.64933 -23.81853 1.000 40.00907 552 ARG A C 1
ATOM 821 O O . ARG A 1 113 ? -19.47265 22.89377 -23.81995 1.000 42.77524 552 ARG A O 1
ATOM 829 N N . PRO A 1 114 ? -21.62549 23.32151 -23.27247 1.000 36.69407 553 PRO A N 1
ATOM 830 C CA . PRO A 1 114 ? -21.90500 21.95477 -22.82786 1.000 39.13754 553 PRO A CA 1
ATOM 831 C C . PRO A 1 114 ? -21.77871 20.95267 -23.96699 1.000 43.32046 553 PRO A C 1
ATOM 832 O O . PRO A 1 114 ? -22.53580 21.01584 -24.93426 1.000 46.15829 553 PRO A O 1
ATOM 836 N N . PHE A 1 115 ? -20.80751 20.05610 -23.85021 1.000 44.03713 554 PHE A N 1
ATOM 837 C CA . PHE A 1 115 ? -20.65959 18.93034 -24.75843 1.000 47.02762 554 PHE A CA 1
ATOM 838 C C . PHE A 1 115 ? -20.42061 17.68222 -23.92816 1.000 55.93434 554 PHE A C 1
ATOM 839 O O . PHE A 1 115 ? -19.62706 17.70959 -22.98775 1.000 57.64071 554 PHE A O 1
ATOM 847 N N . LYS A 1 116 ? -21.11145 16.59632 -24.26392 1.000 58.92751 555 LYS A N 1
ATOM 848 C CA . LYS A 1 116 ? -20.89851 15.32875 -23.57990 1.000 61.25377 555 LYS A CA 1
ATOM 849 C C . LYS A 1 116 ? -19.43815 14.91314 -23.71574 1.000 66.40034 555 LYS A C 1
ATOM 850 O O . LYS A 1 116 ? -18.86203 14.99915 -24.80243 1.000 71.05592 555 LYS A O 1
ATOM 852 N N . GLU A 1 117 ? -18.84462 14.49715 -22.59796 1.000 67.90812 556 GLU A N 1
ATOM 853 C CA . GLU A 1 117 ? -17.43671 14.09556 -22.53044 1.000 67.99829 556 GLU A CA 1
ATOM 854 C C . GLU A 1 117 ? -16.47097 15.23967 -22.85049 1.000 64.30674 556 GLU A C 1
ATOM 855 O O . GLU A 1 117 ? -15.27342 15.01335 -23.01773 1.000 67.71448 556 GLU A O 1
ATOM 857 N N . LYS A 1 118 ? -16.99117 16.46224 -22.92919 1.000 60.66753 557 LYS A N 1
ATOM 858 C CA . LYS A 1 118 ? -16.16694 17.64365 -23.18192 1.000 56.60140 557 LYS A CA 1
ATOM 859 C C . LYS A 1 118 ? -16.68083 18.84465 -22.38486 1.000 50.70705 557 LYS A C 1
ATOM 860 O O . LYS A 1 118 ? -17.08456 18.70336 -21.23220 1.000 51.12884 557 LYS A O 1
ATOM 866 N N . GLY A 1 119 ? -16.66316 20.02214 -23.00336 1.000 45.65851 558 GLY A N 1
ATOM 867 C CA . GLY A 1 119 ? -17.15733 21.23398 -22.37061 1.000 42.85139 558 GLY A CA 1
ATOM 868 C C . GLY A 1 119 ? -16.43153 21.60690 -21.08851 1.000 42.11917 558 GLY A C 1
ATOM 869 O O . GLY A 1 119 ? -17.06296 21.98613 -20.10131 1.000 42.65487 558 GLY A O 1
ATOM 870 N N . HIS A 1 120 ? -15.10455 21.51831 -21.11399 1.000 45.58377 559 HIS A N 1
ATOM 871 C CA . HIS A 1 120 ? -14.28761 21.68712 -19.91448 1.000 45.40255 559 HIS A CA 1
ATOM 872 C C . HIS A 1 120 ? -14.42519 23.06031 -19.26683 1.000 44.78379 559 HIS A C 1
ATOM 873 O O . HIS A 1 120 ? -14.52854 23.16135 -18.04760 1.000 51.18962 559 HIS A O 1
ATOM 880 N N . TRP A 1 121 ? -14.42106 24.11376 -20.07492 1.000 41.43694 560 TRP A N 1
ATOM 881 C CA . TRP A 1 121 ? -14.55170 25.45770 -19.53305 1.000 39.91676 560 TRP A CA 1
ATOM 882 C C . TRP A 1 121 ? -15.93248 25.65089 -18.91806 1.000 39.07198 560 TRP A C 1
ATOM 883 O O . TRP A 1 121 ? -16.05457 26.17906 -17.81677 1.000 38.86170 560 TRP A O 1
ATOM 894 N N . TYR A 1 122 ? -16.96727 25.22184 -19.63417 1.000 40.83708 561 TYR A N 1
ATOM 895 C CA . TYR A 1 122 ? -18.32571 25.24571 -19.10267 1.000 41.77349 561 TYR A CA 1
ATOM 896 C C . TYR A 1 122 ? -18.41553 24.44469 -17.79948 1.000 43.57186 561 TYR A C 1
ATOM 897 O O . TYR A 1 122 ? -19.05376 24.87549 -16.84149 1.000 37.87534 561 TYR A O 1
ATOM 906 N N . ASN A 1 123 ? -17.77430 23.27978 -17.77589 1.000 38.93646 562 ASN A N 1
ATOM 907 C CA . ASN A 1 123 ? -17.80673 22.41671 -16.60138 1.000 40.82148 562 ASN A CA 1
ATOM 908 C C . ASN A 1 123 ? -17.06932 23.02632 -15.41724 1.000 45.35134 562 ASN A C 1
ATOM 909 O O . ASN A 1 123 ? -17.47036 22.83244 -14.26747 1.000 47.36557 562 ASN A O 1
ATOM 914 N N . LEU A 1 124 ? -15.99417 23.76091 -15.69612 1.000 39.30754 563 LEU A N 1
ATOM 915 C CA . LEU A 1 124 ? -15.28947 24.49200 -14.65033 1.000 41.05532 563 LEU A CA 1
ATOM 916 C C . LEU A 1 124 ? -16.21813 25.53124 -14.02940 1.000 42.58047 563 LEU A C 1
ATOM 917 O O . LEU A 1 124 ? -16.31556 25.64187 -12.80869 1.000 43.43984 563 LEU A O 1
ATOM 922 N N . GLU A 1 125 ? -16.90272 26.28416 -14.88494 1.000 38.28089 564 GLU A N 1
ATOM 923 C CA . GLU A 1 125 ? -17.83710 27.31148 -14.43745 1.000 49.07413 564 GLU A CA 1
ATOM 924 C C . GLU A 1 125 ? -18.98766 26.70497 -13.63325 1.000 47.86881 564 GLU A C 1
ATOM 925 O O . GLU A 1 125 ? -19.46289 27.30114 -12.66541 1.000 46.77185 564 GLU A O 1
ATOM 931 N N . LYS A 1 126 ? -19.42176 25.51540 -14.04226 1.000 37.24705 565 LYS A N 1
ATOM 932 C CA . LYS A 1 126 ? -20.50171 24.80512 -13.37002 1.000 37.14774 565 LYS A CA 1
ATOM 933 C C . LYS A 1 126 ? -20.07489 24.36208 -11.97562 1.000 41.97050 565 LYS A C 1
ATOM 934 O O . LYS A 1 126 ? -20.83809 24.49320 -11.02017 1.000 38.04764 565 LYS A O 1
ATOM 940 N N . GLU A 1 127 ? -18.85327 23.84422 -11.86800 1.000 41.43143 566 GLU A N 1
ATOM 941 C CA . GLU A 1 127 ? -18.29526 23.45587 -10.57599 1.000 40.95663 566 GLU A CA 1
ATOM 942 C C . GLU A 1 127 ? -18.25272 24.63658 -9.61832 1.000 41.15831 566 GLU A C 1
ATOM 943 O O . GLU A 1 127 ? -18.60902 24.50787 -8.44782 1.000 38.02261 566 GLU A O 1
ATOM 949 N N . TRP A 1 128 ? -17.80550 25.78261 -10.12738 1.000 38.10713 567 TRP A N 1
ATOM 950 C CA . TRP A 1 128 ? -17.71663 27.00154 -9.32910 1.000 38.44555 567 TRP A CA 1
ATOM 951 C C . TRP A 1 128 ? -19.08841 27.44042 -8.82140 1.000 41.15321 567 TRP A C 1
ATOM 952 O O . TRP A 1 128 ? -19.22494 27.86239 -7.67276 1.000 43.62927 567 TRP A O 1
ATOM 963 N N . GLN A 1 129 ? -20.09594 27.34594 -9.68610 1.000 37.13358 568 GLN A N 1
ATOM 964 C CA . GLN A 1 129 ? -21.47135 27.65041 -9.30137 1.000 40.99942 568 GLN A CA 1
ATOM 965 C C . GLN A 1 129 ? -21.94366 26.75103 -8.16466 1.000 41.80371 568 GLN A C 1
ATOM 966 O O . GLN A 1 129 ? -22.53241 27.21868 -7.18888 1.000 39.73099 568 GLN A O 1
ATOM 972 N N . GLU A 1 130 ? -21.69147 25.45464 -8.31110 1.000 40.71012 569 GLU A N 1
ATOM 973 C CA . GLU A 1 130 ? -22.10046 24.47461 -7.31456 1.000 40.80935 569 GLU A CA 1
ATOM 974 C C . GLU A 1 130 ? -21.44391 24.76417 -5.97420 1.000 42.66048 569 GLU A C 1
ATOM 975 O O . GLU A 1 130 ? -22.07651 24.65003 -4.92607 1.000 49.50133 569 GLU A O 1
ATOM 981 N N . PHE A 1 131 ? -20.17138 25.14666 -6.01598 1.000 42.03827 570 PHE A N 1
ATOM 982 C CA . PHE A 1 131 ? -19.44263 25.49417 -4.80019 1.000 40.70491 570 PHE A CA 1
ATOM 983 C C . PHE A 1 131 ? -20.04478 26.72407 -4.12629 1.000 41.95969 570 PHE A C 1
ATOM 984 O O . PHE A 1 131 ? -20.34992 26.70137 -2.93167 1.000 45.01393 570 PHE A O 1
ATOM 992 N N . LEU A 1 132 ? -20.21829 27.79021 -4.90224 1.000 38.07550 571 LEU A N 1
ATOM 993 C CA . LEU A 1 132 ? -20.79156 29.03667 -4.39784 1.000 43.48840 571 LEU A CA 1
ATOM 994 C C . LEU A 1 132 ? -22.21015 28.83861 -3.86888 1.000 39.69133 571 LEU A C 1
ATOM 995 O O . LEU A 1 132 ? -22.54456 29.31168 -2.78364 1.000 42.90559 571 LEU A O 1
ATOM 1000 N N . ASN A 1 133 ? -23.03838 28.13873 -4.63833 1.000 37.02700 572 ASN A N 1
ATOM 1001 C CA . ASN A 1 133 ? -24.41577 27.88130 -4.23953 1.000 36.72417 572 ASN A CA 1
ATOM 1002 C C . ASN A 1 133 ? -24.49779 27.08907 -2.94070 1.000 41.20980 572 ASN A C 1
ATOM 1003 O O . ASN A 1 133 ? -25.41884 27.28533 -2.15014 1.000 39.60813 572 ASN A O 1
ATOM 1008 N N . SER A 1 134 ? -23.52631 26.20652 -2.72162 1.000 37.60051 573 SER A N 1
ATOM 1009 C CA . SER A 1 134 ? -23.51697 25.35883 -1.53408 1.000 39.49087 573 SER A CA 1
ATOM 1010 C C . SER A 1 134 ? -22.92431 26.06587 -0.31131 1.000 40.07759 573 SER A C 1
ATOM 1011 O O . SER A 1 134 ? -22.87191 25.49399 0.77957 1.000 42.00398 573 SER A O 1
ATOM 1014 N N . GLY A 1 135 ? -22.48107 27.30609 -0.49580 1.000 38.90312 574 GLY A N 1
ATOM 1015 C CA . GLY A 1 135 ? -21.96365 28.09861 0.60516 1.000 39.99948 574 GLY A CA 1
ATOM 1016 C C . GLY A 1 135 ? -20.46204 27.99820 0.79856 1.000 40.79497 574 GLY A C 1
ATOM 1017 O O . GLY A 1 135 ? -19.93300 28.42496 1.82040 1.000 42.57101 574 GLY A O 1
ATOM 1018 N N .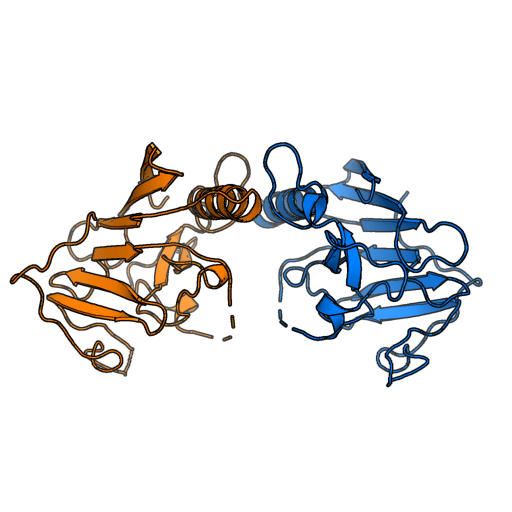 LYS A 1 136 ? -19.76715 27.43145 -0.17952 1.000 40.03391 575 LYS A N 1
ATOM 1019 C CA . LYS A 1 136 ? -18.31309 27.36438 -0.12207 1.000 48.32657 575 LYS A CA 1
ATOM 1020 C C . LYS A 1 136 ? -17.69347 28.52006 -0.90060 1.000 49.52443 575 LYS A C 1
ATOM 1021 O O . LYS A 1 136 ? -18.29244 29.04137 -1.84214 1.000 46.19238 575 LYS A O 1
ATOM 1027 N N . GLU A 1 137 ? -16.48953 28.91615 -0.50795 1.000 49.10538 576 GLU A N 1
ATOM 1028 C CA . GLU A 1 137 ? -15.82855 30.04552 -1.14953 1.000 45.96307 576 GLU A CA 1
ATOM 1029 C C . GLU A 1 137 ? -14.89517 29.61018 -2.27260 1.000 43.65046 576 GLU A C 1
ATOM 1030 O O . GLU A 1 137 ? -14.09571 28.69009 -2.11275 1.000 47.45768 576 GLU A O 1
ATOM 1036 N N . VAL A 1 138 ? -15.01684 30.27414 -3.41637 1.000 39.69610 577 VAL A N 1
ATOM 1037 C CA . VAL A 1 138 ? -14.05821 30.11195 -4.50237 1.000 41.51462 577 VAL A CA 1
ATOM 1038 C C . VAL A 1 138 ? -13.10691 31.30097 -4.46779 1.000 45.16366 577 VAL A C 1
ATOM 1039 O O . VAL A 1 138 ? -13.48861 32.42229 -4.80458 1.000 44.07431 577 VAL A O 1
ATOM 1043 N N . LYS A 1 139 ? -11.87207 31.06034 -4.04358 1.000 40.68651 578 LYS A N 1
ATOM 1044 C CA . LYS A 1 139 ? -10.94448 32.15692 -3.79580 1.000 45.53340 578 LYS A CA 1
ATOM 1045 C C . LYS A 1 139 ? -9.65399 32.07053 -4.59660 1.000 47.62723 578 LYS A C 1
ATOM 1046 O O . LYS A 1 139 ? -9.25646 30.99605 -5.04684 1.000 48.75233 578 LYS A O 1
ATOM 1052 N N . ASN A 1 140 ? -9.01233 33.22638 -4.74931 1.000 44.01889 579 ASN A N 1
ATOM 1053 C CA . ASN A 1 140 ? -7.69550 33.33788 -5.36368 1.000 47.49826 579 ASN A CA 1
ATOM 1054 C C . ASN A 1 140 ? -7.61296 32.60903 -6.69130 1.000 44.24605 579 ASN A C 1
ATOM 1055 O O . ASN A 1 140 ? -6.71592 31.79607 -6.91040 1.000 46.51073 579 ASN A O 1
ATOM 1060 N N . ILE A 1 141 ? -8.57101 32.88948 -7.56720 1.000 40.97463 580 ILE A N 1
ATOM 1061 C CA . ILE A 1 141 ? -8.53049 32.36576 -8.92023 1.000 39.80442 580 ILE A CA 1
ATOM 1062 C C . ILE A 1 141 ? -7.40714 33.03624 -9.70285 1.000 52.61257 580 ILE A C 1
ATOM 1063 O O . ILE A 1 141 ? -7.30109 34.26391 -9.73614 1.000 50.36207 580 ILE A O 1
ATOM 1068 N N . LYS A 1 142 ? -6.55642 32.22822 -10.31949 1.000 49.33399 581 LYS A N 1
ATOM 1069 C CA . LYS A 1 142 ? -5.53021 32.76686 -11.19340 1.000 50.75590 581 LYS A CA 1
ATOM 1070 C C . LYS A 1 142 ? -5.58019 32.06398 -12.53921 1.000 43.23498 581 LYS A C 1
ATOM 1071 O O . LYS A 1 142 ? -5.34299 30.86187 -12.63154 1.000 48.88611 581 LYS A O 1
ATOM 1077 N N . MET A 1 143 ? -5.91115 32.81688 -13.57958 1.000 41.26213 582 MET A N 1
ATOM 1078 C CA . MET A 1 143 ? -5.92316 32.27169 -14.92612 1.000 43.63908 582 MET A CA 1
ATOM 1079 C C . MET A 1 143 ? -4.66364 32.68248 -15.66206 1.000 48.18148 582 MET A C 1
ATOM 1080 O O . MET A 1 143 ? -4.26205 33.84387 -15.62075 1.000 50.24336 582 MET A O 1
ATOM 1085 N N . GLU A 1 144 ? -4.03886 31.71912 -16.32636 1.000 51.65107 583 GLU A N 1
ATOM 1086 C CA . GLU A 1 144 ? -2.92013 32.00346 -17.21094 1.000 55.96885 583 GLU A CA 1
ATOM 1087 C C . GLU A 1 144 ? -3.29266 31.59320 -18.62976 1.000 52.95523 583 GLU A C 1
ATOM 1088 O O . GLU A 1 144 ? -3.61948 30.43300 -18.88613 1.000 50.94283 583 GLU A O 1
ATOM 1094 N N . VAL A 1 145 ? -3.25875 32.55525 -19.54443 1.000 49.64784 584 VAL A N 1
ATOM 1095 C CA . VAL A 1 145 ? -3.64120 32.30967 -20.92676 1.000 50.06380 584 VAL A CA 1
ATOM 1096 C C . VAL A 1 145 ? -2.41338 32.32607 -21.82502 1.000 54.24745 584 VAL A C 1
ATOM 1097 O O . VAL A 1 145 ? -1.79000 33.36896 -22.01993 1.000 54.84736 584 VAL A O 1
ATOM 1101 N N . LYS A 1 146 ? -2.07092 31.16483 -22.37116 1.000 54.57596 585 LYS A N 1
ATOM 1102 C CA . LYS A 1 146 ? -0.86063 31.02853 -23.16778 1.000 62.11519 585 LYS A CA 1
ATOM 1103 C C . LYS A 1 146 ? -1.14153 31.10210 -24.66600 1.000 69.09940 585 LYS A C 1
ATOM 1104 O O . LYS A 1 146 ? -2.11533 30.52968 -25.16148 1.000 66.75284 585 LYS A O 1
ATOM 1110 N N . TYR A 1 147 ? -0.27969 31.82198 -25.37734 1.000 52.18019 586 TYR A N 1
ATOM 1111 C CA . TYR A 1 147 ? -0.41124 31.98683 -26.81808 1.000 54.13454 586 TYR A CA 1
ATOM 1112 C C . TYR A 1 147 ? 0.81447 31.42966 -27.52697 1.000 61.15881 586 TYR A C 1
ATOM 1113 O O . TYR A 1 147 ? 1.79226 31.05096 -26.88568 1.000 69.16305 586 TYR A O 1
ATOM 1122 N N . SER A 1 148 ? 0.75730 31.38420 -28.85242 1.000 63.28325 587 SER A N 1
ATOM 1123 C CA . SER A 1 148 ? 1.84681 30.83510 -29.64800 1.000 66.75503 587 SER A CA 1
ATOM 1124 C C . SER A 1 148 ? 2.17172 31.74939 -30.82511 1.000 70.83089 587 SER A C 1
ATOM 1125 O O . SER A 1 148 ? 1.34962 31.93396 -31.72020 1.000 73.70887 587 SER A O 1
ATOM 1128 N N . GLY A 1 149 ? 3.37293 32.31827 -30.82191 1.000 71.67180 588 GLY A N 1
ATOM 1129 C CA . GLY A 1 149 ? 3.75433 33.27718 -31.84098 1.000 73.82052 588 GLY A CA 1
ATOM 1130 C C . GLY A 1 149 ? 2.97296 34.56990 -31.70200 1.000 72.63168 588 GLY A C 1
ATOM 1131 O O . GLY A 1 149 ? 2.71949 35.03352 -30.59107 1.000 69.85903 588 GLY A O 1
ATOM 1132 N N . ASN A 1 150 ? 2.58627 35.15395 -32.83150 1.000 76.35284 589 ASN A N 1
ATOM 1133 C CA . ASN A 1 150 ? 1.80483 36.38716 -32.82443 1.000 75.86539 589 ASN A CA 1
ATOM 1134 C C . ASN A 1 150 ? 0.29996 36.12608 -32.84019 1.000 71.41430 589 ASN A C 1
ATOM 1135 O O . ASN A 1 150 ? -0.49192 37.03926 -33.07579 1.000 71.56332 589 ASN A O 1
ATOM 1140 N N . SER A 1 151 ? -0.08733 34.87979 -32.58110 1.000 68.82968 590 SER A N 1
ATOM 1141 C CA . SER A 1 151 ? -1.48815 34.47009 -32.67317 1.000 66.19173 590 SER A CA 1
ATOM 1142 C C . SER A 1 151 ? -2.36083 35.05446 -31.56155 1.000 69.24495 590 SER A C 1
ATOM 1143 O O . SER A 1 151 ? -1.99284 35.03703 -30.38478 1.000 66.52063 590 SER A O 1
ATOM 1146 N N . GLN A 1 152 ? -3.52584 35.56225 -31.94883 1.000 64.87729 591 GLN A N 1
ATOM 1147 C CA . GLN A 1 152 ? -4.47935 36.11545 -30.99776 1.000 62.13148 591 GLN A CA 1
ATOM 1148 C C . GLN A 1 152 ? -5.27301 35.01921 -30.29784 1.000 54.87513 591 GLN A C 1
ATOM 1149 O O . GLN A 1 152 ? -6.00236 35.28728 -29.34515 1.000 52.64806 591 GLN A O 1
ATOM 1155 N N . ARG A 1 153 ? -5.13176 33.78708 -30.77518 1.000 55.15512 592 ARG A N 1
ATOM 1156 C CA . ARG A 1 153 ? -5.90106 32.66885 -30.24111 1.000 52.02725 592 ARG A CA 1
ATOM 1157 C C . ARG A 1 153 ? -5.11178 31.86852 -29.21610 1.000 52.43179 592 ARG A C 1
ATOM 1158 O O . ARG A 1 153 ? -4.05292 31.32874 -29.53061 1.000 58.22304 592 ARG A O 1
ATOM 1166 N N . PRO A 1 154 ? -5.63318 31.78581 -27.98348 1.000 52.23399 593 PRO A N 1
ATOM 1167 C CA . PRO A 1 154 ? -5.02614 30.99014 -26.91107 1.000 51.81006 593 PRO A CA 1
ATOM 1168 C C . PRO A 1 154 ? -4.84412 29.53076 -27.31082 1.000 53.64100 593 PRO A C 1
ATOM 1169 O O . PRO A 1 154 ? -5.67745 28.98401 -28.03429 1.000 53.34802 593 PRO A O 1
ATOM 1173 N N . THR A 1 155 ? -3.76694 28.91097 -26.84437 1.000 53.38726 594 THR A N 1
ATOM 1174 C CA . THR A 1 155 ? -3.52614 27.50202 -27.12273 1.000 57.01808 594 THR A CA 1
ATOM 1175 C C . THR A 1 155 ? -3.93535 26.64515 -25.92969 1.000 55.07124 594 THR A C 1
ATOM 1176 O O . THR A 1 155 ? -4.38381 25.51112 -26.09188 1.000 59.57657 594 THR A O 1
ATOM 1180 N N . ILE A 1 156 ? -3.78357 27.19760 -24.73123 1.000 50.56047 595 ILE A N 1
ATOM 1181 C CA . ILE A 1 156 ? -4.07693 26.45885 -23.51278 1.000 51.54356 595 ILE A CA 1
ATOM 1182 C C . ILE A 1 156 ? -4.40488 27.40059 -22.35187 1.000 51.99531 595 ILE A C 1
ATOM 1183 O O . ILE A 1 156 ? -3.84375 28.49195 -22.24078 1.000 50.57313 595 ILE A O 1
ATOM 1188 N N . PHE A 1 157 ? -5.33284 26.97525 -21.49936 1.000 46.94141 596 PHE A N 1
ATOM 1189 C CA . PHE A 1 157 ? -5.71070 27.74460 -20.31943 1.000 44.48380 596 PHE A CA 1
ATOM 1190 C C . PHE A 1 157 ? -5.24216 27.06707 -19.02875 1.000 46.09750 596 PHE A C 1
ATOM 1191 O O . PHE A 1 157 ? -5.56689 25.90781 -18.76710 1.000 47.56908 596 PHE A O 1
ATOM 1199 N N . LYS A 1 158 ? -4.47759 27.79548 -18.22396 1.000 43.58805 597 LYS A N 1
ATOM 1200 C CA . LYS A 1 158 ? -4.06023 27.29488 -16.92125 1.000 41.05457 597 LYS A CA 1
ATOM 1201 C C . LYS A 1 158 ? -4.83346 28.02617 -15.83014 1.000 44.86611 597 LYS A C 1
ATOM 1202 O O . LYS A 1 158 ? -4.76391 29.25003 -15.72348 1.000 46.02861 597 LYS A O 1
ATOM 1204 N N . VAL A 1 159 ? -5.58643 27.27757 -15.03121 1.000 46.67359 598 VAL A N 1
ATOM 1205 C CA . VAL A 1 159 ? -6.41823 27.88266 -13.99853 1.000 44.66259 598 VAL A CA 1
ATOM 1206 C C . VAL A 1 159 ? -6.12892 27.30590 -12.61725 1.000 46.06705 598 VAL A C 1
ATOM 1207 O O . VAL A 1 159 ? -6.20162 26.09562 -12.40598 1.000 48.19875 598 VAL A O 1
ATOM 1211 N N . GLU A 1 160 ? -5.79533 28.18694 -11.68191 1.000 46.04137 599 GLU A N 1
ATOM 1212 C CA . GLU A 1 160 ? -5.61549 27.80202 -10.29040 1.000 48.96015 599 GLU A CA 1
ATOM 1213 C C . GLU A 1 160 ? -6.67748 28.48779 -9.44168 1.000 46.11621 599 GLU A C 1
ATOM 1214 O O . GLU A 1 160 ? -7.08086 29.61133 -9.73776 1.000 49.02539 599 GLU A O 1
ATOM 1216 N N . TYR A 1 161 ? -7.13776 27.80465 -8.39811 1.000 47.12464 600 TYR A N 1
ATOM 1217 C CA . TYR A 1 161 ? -8.16268 28.35214 -7.51541 1.000 44.72309 600 TYR A CA 1
ATOM 1218 C C . TYR A 1 161 ? -8.23506 27.57255 -6.20803 1.000 47.59457 600 TYR A C 1
ATOM 1219 O O . TYR A 1 161 ? -7.84695 26.40661 -6.14327 1.000 47.40570 600 TYR A O 1
ATOM 1228 N N . GLU A 1 162 ? -8.73823 28.22580 -5.16714 1.000 50.00023 601 GLU A N 1
ATOM 1229 C CA . GLU A 1 162 ? -8.83673 27.60210 -3.85634 1.000 53.23352 601 GLU A CA 1
ATOM 1230 C C . GLU A 1 162 ? -10.28946 27.48277 -3.40862 1.000 50.00056 601 GLU A C 1
ATOM 1231 O O . GLU A 1 162 ? -11.04027 28.46127 -3.42330 1.000 48.68452 601 GLU A O 1
ATOM 1237 N N . ILE A 1 163 ? -10.67577 26.26745 -3.03055 1.000 49.02413 602 ILE A N 1
ATOM 1238 C CA . ILE A 1 163 ? -12.02055 25.98660 -2.54169 1.000 49.26789 602 ILE A CA 1
ATOM 1239 C C . ILE A 1 163 ? -11.99082 25.74711 -1.04017 1.000 55.54695 602 ILE A C 1
ATOM 1240 O O . ILE A 1 163 ? -11.57482 24.67822 -0.58642 1.000 58.97339 602 ILE A O 1
ATOM 1245 N N . ASN A 1 164 ? -12.43949 26.74339 -0.27944 1.000 60.82780 603 ASN A N 1
ATOM 1246 C CA . ASN A 1 164 ? -12.33278 26.72787 1.17653 1.000 67.03238 603 ASN A CA 1
ATOM 1247 C C . ASN A 1 164 ? -10.92450 26.36596 1.63961 1.000 72.70446 603 ASN A C 1
ATOM 1248 O O . ASN A 1 164 ? -10.75121 25.62504 2.60643 1.000 81.56571 603 ASN A O 1
ATOM 1253 N N . GLY A 1 165 ? -9.92338 26.88023 0.93101 1.000 70.59583 604 GLY A N 1
ATOM 1254 C CA . GLY A 1 165 ? -8.53847 26.68950 1.32092 1.000 77.42845 604 GLY A CA 1
ATOM 1255 C C . GLY A 1 165 ? -7.74444 25.71349 0.47098 1.000 80.02328 604 GLY A C 1
ATOM 1256 O O . GLY A 1 165 ? -6.52374 25.83232 0.36689 1.000 87.39292 604 GLY A O 1
ATOM 1257 N N . GLU A 1 166 ? -8.42614 24.74757 -0.13679 1.000 75.65434 605 GLU A N 1
ATOM 1258 C CA . GLU A 1 166 ? -7.74764 23.70923 -0.90887 1.000 74.40534 605 GLU A CA 1
ATOM 1259 C C . GLU A 1 166 ? -7.42359 24.16680 -2.32921 1.000 64.75194 605 GLU A C 1
ATOM 1260 O O . GLU A 1 166 ? -8.31367 24.56841 -3.07724 1.000 56.60423 605 GLU A O 1
ATOM 1266 N N . ARG A 1 167 ? -6.14807 24.09414 -2.69940 1.000 65.61538 606 ARG A N 1
ATOM 1267 C CA . ARG A 1 167 ? -5.72033 24.54677 -4.01695 1.000 62.92312 606 ARG A CA 1
ATOM 1268 C C . ARG A 1 167 ? -6.03452 23.51319 -5.09002 1.000 61.60174 606 ARG A C 1
ATOM 1269 O O . ARG A 1 167 ? -5.73688 22.32895 -4.93353 1.000 62.26108 606 ARG A O 1
ATOM 1277 N N . ASN A 1 168 ? -6.64504 23.97434 -6.17658 1.000 52.62358 607 ASN A N 1
ATOM 1278 C CA . ASN A 1 168 ? -6.92517 23.13088 -7.33179 1.000 57.91202 607 ASN A CA 1
ATOM 1279 C C . ASN A 1 168 ? -6.21806 23.67199 -8.57006 1.000 57.38964 607 ASN A C 1
ATOM 1280 O O . ASN A 1 168 ? -5.93572 24.86546 -8.65541 1.000 58.55159 607 ASN A O 1
ATOM 1285 N N . ILE A 1 169 ? -5.93224 22.79679 -9.52829 1.000 56.92889 608 ILE A N 1
ATOM 1286 C CA . ILE A 1 169 ? -5.23515 23.20148 -10.74501 1.000 55.67473 608 ILE A CA 1
ATOM 1287 C C . ILE A 1 169 ? -5.85889 22.56225 -11.97927 1.000 57.40411 608 ILE A C 1
ATOM 1288 O O . ILE A 1 169 ? -6.04820 21.34741 -12.02853 1.000 58.12580 608 ILE A O 1
ATOM 1293 N N . ARG A 1 170 ? -6.17855 23.38948 -12.97137 1.000 56.52594 609 ARG A N 1
ATOM 1294 C CA . ARG A 1 170 ? -6.76321 22.91224 -14.21966 1.000 54.56396 609 ARG A CA 1
ATOM 1295 C C . ARG A 1 170 ? -5.93328 23.34642 -15.42308 1.000 52.80691 609 ARG A C 1
ATOM 1296 O O . ARG A 1 170 ? -5.60057 24.52191 -15.56298 1.000 52.17872 609 ARG A O 1
ATOM 1304 N N . ARG A 1 171 ? -5.60012 22.39249 -16.28649 1.000 52.77734 610 ARG A N 1
ATOM 1305 C CA . ARG A 1 171 ? -4.95407 22.69854 -17.55888 1.000 50.81944 610 ARG A CA 1
ATOM 1306 C C . ARG A 1 171 ? -5.88761 22.31939 -18.69957 1.000 47.45170 610 ARG A C 1
ATOM 1307 O O . ARG A 1 171 ? -6.15171 21.14105 -18.93061 1.000 53.88743 610 ARG A O 1
ATOM 1309 N N . ILE A 1 172 ? -6.38791 23.32501 -19.40766 1.000 45.46096 611 ILE A N 1
ATOM 1310 C CA . ILE A 1 172 ? -7.39933 23.10757 -20.43545 1.000 45.90212 611 ILE A CA 1
ATOM 1311 C C . ILE A 1 172 ? -6.91758 23.55563 -21.81168 1.000 49.18341 611 ILE A C 1
ATOM 1312 O O . ILE A 1 172 ? -6.74782 24.74991 -22.06248 1.000 49.50750 611 ILE A O 1
ATOM 1317 N N . LEU A 1 173 ? -6.69382 22.59072 -22.69902 1.000 54.82131 612 LEU A N 1
ATOM 1318 C CA . LEU A 1 173 ? -6.28654 22.88680 -24.06983 1.000 52.52395 612 LEU A CA 1
ATOM 1319 C C . LEU A 1 173 ? -7.41757 23.56578 -24.83187 1.000 51.18048 612 LEU A C 1
ATOM 1320 O O . LEU A 1 173 ? -8.58859 23.22668 -24.65135 1.000 49.10266 612 LEU A O 1
ATOM 1325 N N . ASN A 1 174 ? -7.06997 24.52871 -25.67974 1.000 48.58342 613 ASN A N 1
ATOM 1326 C CA . ASN A 1 174 ? -8.07885 25.24031 -26.45158 1.000 47.68915 613 ASN A CA 1
ATOM 1327 C C . ASN A 1 174 ? -8.43043 24.47901 -27.72331 1.000 53.36560 613 ASN A C 1
ATOM 1328 O O . ASN A 1 174 ? -8.25089 24.98024 -28.83208 1.000 54.87918 613 ASN A O 1
ATOM 1333 N N . LYS A 1 175 ? -8.92018 23.25608 -27.54718 1.000 60.03381 614 LYS A N 1
ATOM 1334 C CA . LYS A 1 175 ? -9.37193 22.42769 -28.65955 1.000 72.69017 614 LYS A CA 1
ATOM 1335 C C . LYS A 1 175 ? -10.67762 21.72418 -28.30692 1.000 77.71623 614 LYS A C 1
ATOM 1336 O O . LYS A 1 175 ? -10.90712 21.35692 -27.15299 1.000 77.58755 614 LYS A O 1
ATOM 1343 N N . SER B 1 6 ? -46.38480 16.84554 -31.74437 1.000 87.66021 445 SER B N 1
ATOM 1344 C CA . SER B 1 6 ? -46.82540 15.45528 -31.75105 1.000 86.61689 445 SER B CA 1
ATOM 1345 C C . SER B 1 6 ? -47.66999 15.14714 -30.52144 1.000 83.42329 445 SER B C 1
ATOM 1346 O O . SER B 1 6 ? -48.77143 14.60854 -30.63316 1.000 86.63602 445 SER B O 1
ATOM 1349 N N . LYS B 1 7 ? -47.14902 15.49401 -29.34910 1.000 74.56599 446 LYS B N 1
ATOM 1350 C CA . LYS B 1 7 ? -47.86230 15.26747 -28.09918 1.000 71.08372 446 LYS B CA 1
ATOM 1351 C C . LYS B 1 7 ? -48.97186 16.29630 -27.89478 1.000 64.97499 446 LYS B C 1
ATOM 1352 O O . LYS B 1 7 ? -49.85729 16.10801 -27.06132 1.000 65.24427 446 LYS B O 1
ATOM 1358 N N . TYR B 1 8 ? -48.91936 17.38408 -28.65675 1.000 62.14898 447 TYR B N 1
ATOM 1359 C CA . TYR B 1 8 ? -49.92077 18.43690 -28.54353 1.000 58.36628 447 TYR B CA 1
ATOM 1360 C C . TYR B 1 8 ? -51.17053 18.13124 -29.35457 1.000 60.19785 447 TYR B C 1
ATOM 1361 O O . TYR B 1 8 ? -51.08574 17.72997 -30.51498 1.000 65.58255 447 TYR B O 1
ATOM 1370 N N . VAL B 1 9 ? -52.33201 18.32154 -28.73222 1.000 60.91149 448 VAL B N 1
ATOM 1371 C CA . VAL B 1 9 ? -53.61352 18.29634 -29.43688 1.000 59.04426 448 VAL B CA 1
ATOM 1372 C C . VAL B 1 9 ? -54.53826 19.36450 -28.86654 1.000 56.51173 448 VAL B C 1
ATOM 1373 O O . VAL B 1 9 ? -54.54563 19.59688 -27.65767 1.000 54.40157 448 VAL B O 1
ATOM 1377 N N . GLU B 1 10 ? -55.31473 20.00665 -29.73571 1.000 55.96543 449 GLU B N 1
ATOM 1378 C CA . GLU B 1 10 ? -56.33691 20.95231 -29.29984 1.000 58.96041 449 GLU B CA 1
ATOM 1379 C C . GLU B 1 10 ? -57.25962 20.32041 -28.26515 1.000 51.86907 449 GLU B C 1
ATOM 1380 O O . GLU B 1 10 ? -57.59477 19.14230 -28.36032 1.000 50.40397 449 GLU B O 1
ATOM 1386 N N . SER B 1 11 ? -57.65920 21.10904 -27.27497 1.000 50.51085 450 SER B N 1
ATOM 1387 C CA . SER B 1 11 ? -58.59002 20.64190 -26.25555 1.000 54.53718 450 SER B CA 1
ATOM 1388 C C . SER B 1 11 ? -59.66415 21.69062 -26.00959 1.000 55.42876 450 SER B C 1
ATOM 1389 O O . SER B 1 11 ? -59.35687 22.86988 -25.84155 1.000 54.25059 450 SER B O 1
ATOM 1392 N N . PRO B 1 12 ? -60.93371 21.26532 -25.99406 1.000 51.15601 451 PRO B N 1
ATOM 1393 C CA . PRO B 1 12 ? -62.02920 22.19326 -25.69956 1.000 52.44741 451 PRO B CA 1
ATOM 1394 C C . PRO B 1 12 ? -62.08512 22.57148 -24.22241 1.000 53.17090 451 PRO B C 1
ATOM 1395 O O . PRO B 1 12 ? -62.92039 23.38674 -23.83408 1.000 57.38988 451 PRO B O 1
ATOM 1399 N N . ASN B 1 13 ? -61.21098 21.98025 -23.41366 1.000 50.88087 452 ASN B N 1
ATOM 1400 C CA . ASN B 1 13 ? -61.12753 22.32036 -21.99648 1.000 65.48316 452 ASN B CA 1
ATOM 1401 C C . ASN B 1 13 ? -60.33282 23.59855 -21.76922 1.000 63.99487 452 ASN B C 1
ATOM 1402 O O . ASN B 1 13 ? -60.19157 24.05969 -20.63617 1.000 65.91355 452 ASN B O 1
ATOM 1407 N N . TYR B 1 14 ? -59.81029 24.16126 -22.85394 1.000 58.18479 453 TYR B N 1
ATOM 1408 C CA . TYR B 1 14 ? -59.01622 25.37805 -22.78053 1.000 57.80256 453 TYR B CA 1
ATOM 1409 C C . TYR B 1 14 ? -59.42073 26.34396 -23.88300 1.000 61.05584 453 TYR B C 1
ATOM 1410 O O . TYR B 1 14 ? -59.73748 25.93279 -24.99876 1.000 67.05342 453 TYR B O 1
ATOM 1419 N N . THR B 1 15 ? -59.41303 27.63191 -23.56062 1.000 61.73123 454 THR B N 1
ATOM 1420 C CA . THR B 1 15 ? -59.78000 28.66606 -24.51942 1.000 58.91020 454 THR B CA 1
ATOM 1421 C C . THR B 1 15 ? -58.54163 29.36372 -25.07057 1.000 58.61786 454 THR B C 1
ATOM 1422 O O . THR B 1 15 ? -57.80431 30.01436 -24.32958 1.000 60.42061 454 THR B O 1
ATOM 1426 N N . LYS B 1 16 ? -58.31523 29.21767 -26.37178 1.000 55.85324 455 LYS B N 1
ATOM 1427 C CA . LYS B 1 16 ? -57.22295 29.91583 -27.03270 1.000 59.32237 455 LYS B CA 1
ATOM 1428 C C . LYS B 1 16 ? -57.37467 31.41695 -26.85880 1.000 62.72333 455 LYS B C 1
ATOM 1429 O O . LYS B 1 16 ? -58.47092 31.95789 -26.99222 1.000 66.98393 455 LYS B O 1
ATOM 1435 N N . VAL B 1 17 ? -56.27254 32.08469 -26.54516 1.000 62.12237 456 VAL B N 1
ATOM 1436 C CA . VAL B 1 17 ? -56.25297 33.53775 -26.49377 1.000 65.71404 456 VAL B CA 1
ATOM 1437 C C . VAL B 1 17 ? -55.04973 34.05628 -27.27376 1.000 69.70173 456 VAL B C 1
ATOM 1438 O O . VAL B 1 17 ? -54.01827 33.38601 -27.35649 1.000 71.00295 456 VAL B O 1
ATOM 1442 N N . GLU B 1 18 ? -55.19014 35.23785 -27.86497 1.000 69.72627 457 GLU B N 1
ATOM 1443 C CA . GLU B 1 18 ? -54.07317 35.86941 -28.55419 1.000 66.51782 457 GLU B CA 1
ATOM 1444 C C . GLU B 1 18 ? -52.98655 36.18640 -27.53743 1.000 68.48248 457 GLU B C 1
ATOM 1445 O O . GLU B 1 18 ? -53.28858 36.51120 -26.39021 1.000 70.05983 457 GLU B O 1
ATOM 1447 N N . PHE B 1 19 ? -51.72618 36.07773 -27.94444 1.000 69.94257 458 PHE B N 1
ATOM 1448 C CA . PHE B 1 19 ? -50.62925 36.36101 -27.02789 1.000 68.11972 458 PHE B CA 1
ATOM 1449 C C . PHE B 1 19 ? -50.62926 37.83207 -26.62985 1.000 73.81566 458 PHE B C 1
ATOM 1450 O O . PHE B 1 19 ? -50.50825 38.71676 -27.47825 1.000 77.39347 458 PHE B O 1
ATOM 1458 N N . GLY B 1 20 ? -50.76172 38.07937 -25.33039 1.000 72.17136 459 GLY B N 1
ATOM 1459 C CA . GLY B 1 20 ? -50.86560 39.42699 -24.80396 1.000 70.59902 459 GLY B CA 1
ATOM 1460 C C . GLY B 1 20 ? -52.17047 39.61096 -24.05322 1.000 71.66882 459 GLY B C 1
ATOM 1461 O O . GLY B 1 20 ? -52.28333 40.46684 -23.17596 1.000 76.93963 459 GLY B O 1
ATOM 1462 N N . GLU B 1 21 ? -53.16096 38.79664 -24.40177 1.000 66.68349 460 GLU B N 1
ATOM 1463 C CA . GLU B 1 21 ? -54.46269 38.84566 -23.74984 1.000 69.25126 460 GLU B CA 1
ATOM 1464 C C . GLU B 1 21 ? -54.66009 37.64105 -22.83633 1.000 71.21732 460 GLU B C 1
ATOM 1465 O O . GLU B 1 21 ? -55.78421 37.18396 -22.63258 1.000 72.25234 460 GLU B O 1
ATOM 1467 N N . HIS B 1 22 ? -53.56120 37.13396 -22.28535 1.000 71.75249 461 HIS B N 1
ATOM 1468 C CA . HIS B 1 22 ? -53.60319 35.92540 -21.46945 1.000 69.04933 461 HIS B CA 1
ATOM 1469 C C . HIS B 1 22 ? -53.49897 36.22643 -19.97433 1.000 70.99765 461 HIS B C 1
ATOM 1470 O O . HIS B 1 22 ? -53.37132 35.31464 -19.15690 1.000 69.62202 461 HIS B O 1
ATOM 1477 N N . TYR B 1 23 ? -53.56769 37.50498 -19.61932 1.000 78.02955 462 TYR B N 1
ATOM 1478 C CA . TYR B 1 23 ? -53.54409 37.90419 -18.21738 1.000 79.56077 462 TYR B CA 1
ATOM 1479 C C . TYR B 1 23 ? -54.93631 38.29539 -17.73191 1.000 81.27497 462 TYR B C 1
ATOM 1480 O O . TYR B 1 23 ? -55.72358 38.87517 -18.48043 1.000 85.51535 462 TYR B O 1
ATOM 1489 N N . ALA B 1 24 ? -55.23283 37.97307 -16.47624 1.000 79.08468 463 ALA B N 1
ATOM 1490 C CA . ALA B 1 24 ? -56.51946 38.31035 -15.87571 1.000 79.42865 463 ALA B CA 1
ATOM 1491 C C . ALA B 1 24 ? -56.47977 39.70235 -15.25875 1.000 85.00422 463 ALA B C 1
ATOM 1492 O O . ALA B 1 24 ? -57.35622 40.52831 -15.50887 1.000 91.47099 463 ALA B O 1
ATOM 1494 N N . ARG B 1 25 ? -55.45734 39.95234 -14.44757 1.000 86.27746 464 ARG B N 1
ATOM 1495 C CA . ARG B 1 25 ? -55.26598 41.25871 -13.82729 1.000 92.42410 464 ARG B CA 1
ATOM 1496 C C . ARG B 1 25 ? -53.85222 41.76963 -14.08608 1.000 96.16354 464 ARG B C 1
ATOM 1497 O O . ARG B 1 25 ? -53.03541 41.07740 -14.69452 1.000 94.28340 464 ARG B O 1
ATOM 1499 N N . LEU B 1 26 ? -53.56579 42.98031 -13.61993 1.000 101.46187 465 LEU B N 1
ATOM 1500 C CA . LEU B 1 26 ? -52.24983 43.57650 -13.81416 1.000 103.13681 465 LEU B CA 1
ATOM 1501 C C . LEU B 1 26 ? -51.72707 44.21259 -12.52639 1.000 110.58279 465 LEU B C 1
ATOM 1502 O O . LEU B 1 26 ? -50.73316 44.93966 -12.54146 1.000 113.47938 465 LEU B O 1
ATOM 1504 N N . ARG B 1 27 ? -52.39700 43.93206 -11.41272 1.000 111.94747 466 ARG B N 1
ATOM 1505 C CA . ARG B 1 27 ? -51.99025 44.47831 -10.12269 1.000 115.84352 466 ARG B CA 1
ATOM 1506 C C . ARG B 1 27 ? -52.36466 43.55212 -8.96834 1.000 115.11852 466 ARG B C 1
ATOM 1507 O O . ARG B 1 27 ? -53.37375 43.77204 -8.29817 1.000 121.88279 466 ARG B O 1
ATOM 1509 N N . PRO B 1 28 ? -51.55412 42.50721 -8.73551 1.000 108.33788 467 PRO B N 1
ATOM 1510 C CA . PRO B 1 28 ? -50.37017 42.13203 -9.51551 1.000 105.81518 467 PRO B CA 1
ATOM 1511 C C . PRO B 1 28 ? -50.75445 41.35498 -10.77138 1.000 102.57691 467 PRO B C 1
ATOM 1512 O O . PRO B 1 28 ? -51.94338 41.19399 -11.04601 1.000 104.27258 467 PRO B O 1
ATOM 1514 N N . LYS B 1 29 ? -49.76656 40.88151 -11.52190 1.000 97.82811 468 LYS B N 1
ATOM 1515 C CA . LYS B 1 29 ? -50.04379 40.19282 -12.77561 1.000 90.63116 468 LYS B CA 1
ATOM 1516 C C . LYS B 1 29 ? -50.44733 38.74013 -12.53214 1.000 85.53254 468 LYS B C 1
ATOM 1517 O O . LYS B 1 29 ? -49.71242 37.97642 -11.90660 1.000 86.96520 468 LYS B O 1
ATOM 1523 N N . LYS B 1 30 ? -51.62484 38.36909 -13.02523 1.000 79.83446 469 LYS B N 1
ATOM 1524 C CA . LYS B 1 30 ? -52.13460 37.01215 -12.86515 1.000 73.28797 469 LYS B CA 1
ATOM 1525 C C . LYS B 1 30 ? -52.70558 36.49186 -14.17742 1.000 73.95436 469 LYS B C 1
ATOM 1526 O O . LYS B 1 30 ? -53.31162 37.24429 -14.93987 1.000 75.78262 469 LYS B O 1
ATOM 1528 N N . LEU B 1 31 ? -52.50859 35.20192 -14.43391 1.000 70.80600 470 LEU B N 1
ATOM 1529 C CA . LEU B 1 31 ? -52.98389 34.57612 -15.66416 1.000 66.61595 470 LEU B CA 1
ATOM 1530 C C . LEU B 1 31 ? -54.46645 34.22936 -15.59396 1.000 66.22912 470 LEU B C 1
ATOM 1531 O O . LEU B 1 31 ? -55.00391 33.97825 -14.51601 1.000 72.67514 470 LEU B O 1
ATOM 1536 N N . LYS B 1 32 ? -55.12256 34.21900 -16.75018 1.000 62.54180 471 LYS B N 1
ATOM 1537 C CA . LYS B 1 32 ? -56.50180 33.75957 -16.83744 1.000 60.46238 471 LYS B CA 1
ATOM 1538 C C . LYS B 1 32 ? -56.55823 32.26393 -16.56740 1.000 58.20677 471 LYS B C 1
ATOM 1539 O O . LYS B 1 32 ? -55.54829 31.56901 -16.68134 1.000 58.83373 471 LYS B O 1
ATOM 1545 N N . ALA B 1 33 ? -57.74095 31.77036 -16.21716 1.000 58.08027 472 ALA B N 1
ATOM 1546 C CA . ALA B 1 33 ? -57.92021 30.34945 -15.93464 1.000 59.65305 472 ALA B CA 1
ATOM 1547 C C . ALA B 1 33 ? -58.38352 29.57905 -17.17256 1.000 56.87907 472 ALA B C 1
ATOM 1548 O O . ALA B 1 33 ? -59.13536 30.10220 -17.99291 1.000 55.48348 472 ALA B O 1
ATOM 1550 N N . ASN B 1 34 ? -57.91944 28.33790 -17.29417 1.000 55.76804 473 ASN B N 1
ATOM 1551 C CA . ASN B 1 34 ? -58.30724 27.44609 -18.38601 1.000 60.40060 473 ASN B CA 1
ATOM 1552 C C . ASN B 1 34 ? -58.13524 28.04706 -19.78146 1.000 58.98688 473 ASN B C 1
ATOM 1553 O O . ASN B 1 34 ? -59.00483 27.90317 -20.63757 1.000 59.68697 473 ASN B O 1
ATOM 1558 N N . ILE B 1 35 ? -57.00935 28.71409 -20.00761 1.000 59.03241 474 ILE B N 1
ATOM 1559 C CA . ILE B 1 35 ? -56.71502 29.27787 -21.31824 1.000 60.85835 474 ILE B CA 1
ATOM 1560 C C . ILE B 1 35 ? -55.50231 28.60935 -21.94739 1.000 58.09192 474 ILE B C 1
ATOM 1561 O O . ILE B 1 35 ? -54.78606 27.85545 -21.29289 1.000 56.91927 474 ILE B O 1
ATOM 1566 N N . GLU B 1 36 ? -55.28317 28.89475 -23.22490 1.000 56.58806 475 GLU B N 1
ATOM 1567 C CA . GLU B 1 36 ? -54.11355 28.40533 -23.93944 1.000 53.83635 475 GLU B CA 1
ATOM 1568 C C . GLU B 1 36 ? -53.53717 29.51294 -24.81005 1.000 60.33236 475 GLU B C 1
ATOM 1569 O O . GLU B 1 36 ? -54.23722 30.07875 -25.64781 1.000 66.27724 475 GLU B O 1
ATOM 1575 N N . TYR B 1 37 ? -52.26347 29.82937 -24.60761 1.000 57.23173 476 TYR B N 1
ATOM 1576 C CA . TYR B 1 37 ? -51.62928 30.88977 -25.37748 1.000 55.94841 476 TYR B CA 1
ATOM 1577 C C . TYR B 1 37 ? -50.32116 30.42571 -25.99344 1.000 57.56870 476 TYR B C 1
ATOM 1578 O O . TYR B 1 37 ? -49.63702 29.56088 -25.44635 1.000 58.23720 476 TYR B O 1
ATOM 1587 N N . THR B 1 38 ? -49.98625 31.00791 -27.13997 1.000 59.49043 477 THR B N 1
ATOM 1588 C CA . THR B 1 38 ? -48.74793 30.69242 -27.83337 1.000 60.69706 477 THR B CA 1
ATOM 1589 C C . THR B 1 38 ? -47.82247 31.90312 -27.84166 1.000 63.80681 477 THR B C 1
ATOM 1590 O O . THR B 1 38 ? -48.21003 32.98839 -28.27379 1.000 66.01383 477 THR B O 1
ATOM 1594 N N . THR B 1 39 ? -46.60204 31.71156 -27.35294 1.000 62.87667 478 THR B N 1
ATOM 1595 C CA . THR B 1 39 ? -45.60256 32.77261 -27.33061 1.000 62.85945 478 THR B CA 1
ATOM 1596 C C . THR B 1 39 ? -45.16596 33.09805 -28.75464 1.000 63.44899 478 THR B C 1
ATOM 1597 O O . THR B 1 39 ? -45.42652 32.31820 -29.67090 1.000 69.78908 478 THR B O 1
ATOM 1601 N N . PR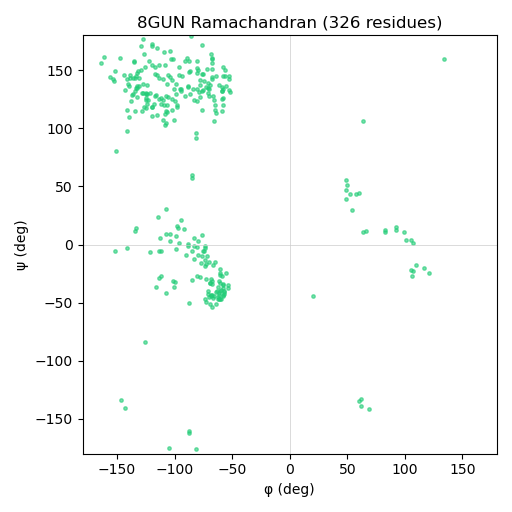O B 1 40 ? -44.51590 34.25743 -28.95556 1.000 62.08999 479 PRO B N 1
ATOM 1602 C CA . PRO B 1 40 ? -43.97170 34.56011 -30.28511 1.000 64.46950 479 PRO B CA 1
ATOM 1603 C C . PRO B 1 40 ? -42.95809 33.51549 -30.75219 1.000 67.34573 479 PRO B C 1
ATOM 1604 O O . PRO B 1 40 ? -42.79229 33.31020 -31.95364 1.000 73.89159 479 PRO B O 1
ATOM 1608 N N . THR B 1 41 ? -42.29978 32.85718 -29.80340 1.000 67.44266 480 THR B N 1
ATOM 1609 C CA . THR B 1 41 ? -41.30829 31.83663 -30.11948 1.000 67.46114 480 THR B CA 1
ATOM 1610 C C . THR B 1 41 ? -41.97257 30.54835 -30.61037 1.000 64.38876 480 THR B C 1
ATOM 1611 O O . THR B 1 41 ? -41.32963 29.70646 -31.23550 1.000 68.89343 480 THR B O 1
ATOM 1615 N N . GLY B 1 42 ? -43.26265 30.40013 -30.32961 1.000 56.56671 481 GLY B N 1
ATOM 1616 C CA . GLY B 1 42 ? -44.00029 29.22898 -30.76585 1.000 57.01063 481 GLY B CA 1
ATOM 1617 C C . GLY B 1 42 ? -44.28675 28.23946 -29.65086 1.000 60.47963 481 GLY B C 1
ATOM 1618 O O . GLY B 1 42 ? -44.83725 27.16533 -29.89060 1.000 63.77269 481 GLY B O 1
ATOM 1619 N N . HIS B 1 43 ? -43.91084 28.59888 -28.42810 1.000 54.25837 482 HIS B N 1
ATOM 1620 C CA . HIS B 1 43 ? -44.15624 27.74517 -27.27171 1.000 50.42567 482 HIS B CA 1
ATOM 1621 C C . HIS B 1 43 ? -45.61232 27.85811 -26.83332 1.000 53.12218 482 HIS B C 1
ATOM 1622 O O . HIS B 1 43 ? -46.16757 28.95496 -26.78913 1.000 57.23458 482 HIS B O 1
ATOM 1629 N N . ILE B 1 44 ? -46.22804 26.72439 -26.51213 1.000 49.03106 483 ILE B N 1
ATOM 1630 C CA . ILE B 1 44 ? -47.63873 26.70512 -26.14297 1.000 47.81436 483 ILE B CA 1
ATOM 1631 C C . ILE B 1 44 ? -47.83681 26.36536 -24.66921 1.000 48.95861 483 ILE B C 1
ATOM 1632 O O . ILE B 1 44 ? -47.34677 25.34502 -24.18755 1.000 55.37220 483 ILE B O 1
ATOM 1637 N N . TYR B 1 45 ? -48.56079 27.22993 -23.96316 1.000 47.17426 484 TYR B N 1
ATOM 1638 C CA . TYR B 1 45 ? -48.83902 27.04337 -22.54168 1.000 46.35419 484 TYR B CA 1
ATOM 1639 C C . TYR B 1 45 ? -50.33420 26.87291 -22.27627 1.000 51.05656 484 TYR B C 1
ATOM 1640 O O . TYR B 1 45 ? -51.16750 27.37419 -23.02983 1.000 55.02640 484 TYR B O 1
ATOM 1649 N N . ARG B 1 46 ? -50.66434 26.17347 -21.19486 1.000 45.02975 485 ARG B N 1
ATOM 1650 C CA . ARG B 1 46 ? -52.04317 26.06563 -20.72930 1.000 45.81958 485 ARG B CA 1
ATOM 1651 C C . ARG B 1 46 ? -52.10439 26.29500 -19.22310 1.000 51.22204 485 ARG B C 1
ATOM 1652 O O . ARG B 1 46 ? -51.18421 25.92249 -18.49400 1.000 56.45774 485 ARG B O 1
ATOM 1660 N N . THR B 1 47 ? -53.18434 26.91487 -18.76000 1.000 51.84699 486 THR B N 1
ATOM 1661 C CA . THR B 1 47 ? -53.36794 27.15889 -17.33374 1.000 51.88903 486 THR B CA 1
ATOM 1662 C C . THR B 1 47 ? -54.54589 26.35689 -16.79992 1.000 52.40318 486 THR B C 1
ATOM 1663 O O . THR B 1 47 ? -55.45741 26.01351 -17.55185 1.000 54.68413 486 THR B O 1
ATOM 1667 N N . ASP B 1 48 ? -54.52821 26.05326 -15.50534 1.000 52.68491 487 ASP B N 1
ATOM 1668 C CA . ASP B 1 48 ? -55.62254 25.29797 -14.90247 1.000 50.55709 487 ASP B CA 1
ATOM 1669 C C . ASP B 1 48 ? -56.73806 26.23153 -14.44383 1.000 54.28518 487 ASP B C 1
ATOM 1670 O O . ASP B 1 48 ? -56.80175 27.38644 -14.86212 1.000 60.32865 487 ASP B O 1
ATOM 1675 N N . HIS B 1 49 ? -57.60743 25.72723 -13.57567 1.000 57.96098 488 HIS B N 1
ATOM 1676 C CA . HIS B 1 49 ? -58.77810 26.47714 -13.13136 1.000 61.80509 488 HIS B CA 1
ATOM 1677 C C . HIS B 1 49 ? -58.43286 27.59580 -12.14583 1.000 63.23031 488 HIS B C 1
ATOM 1678 O O . HIS B 1 49 ? -59.29807 28.38862 -11.77197 1.000 64.56582 488 HIS B O 1
ATOM 1685 N N . LYS B 1 50 ? -57.17060 27.66217 -11.73362 1.000 60.24367 489 LYS B N 1
ATOM 1686 C CA . LYS B 1 50 ? -56.72918 28.68032 -10.78591 1.000 63.29354 489 LYS B CA 1
ATOM 1687 C C . LYS B 1 50 ? -55.77066 29.67332 -11.44205 1.000 65.22085 489 LYS B C 1
ATOM 1688 O O . LYS B 1 50 ? -55.21232 30.54337 -10.77553 1.000 72.52198 489 LYS B O 1
ATOM 1694 N N . GLY B 1 51 ? -55.58322 29.54053 -12.75046 1.000 61.56714 490 GLY B N 1
ATOM 1695 C CA . GLY B 1 51 ? -54.69420 30.42414 -13.48337 1.000 62.95552 490 GLY B CA 1
ATOM 1696 C C . GLY B 1 51 ? -53.23585 30.00653 -13.40291 1.000 57.81465 490 GLY B C 1
ATOM 1697 O O . GLY B 1 51 ? -52.34606 30.75228 -13.81133 1.000 58.99862 490 GLY B O 1
ATOM 1698 N N . ARG B 1 52 ? -52.99224 28.80993 -12.87748 1.000 52.82824 491 ARG B N 1
ATOM 1699 C CA . ARG B 1 52 ? -51.63599 28.29000 -12.73135 1.000 53.24470 491 ARG B CA 1
ATOM 1700 C C . ARG B 1 52 ? -51.20163 27.55326 -13.98916 1.000 55.22152 491 ARG B C 1
ATOM 1701 O O . ARG B 1 52 ? -51.97491 26.78154 -14.55437 1.000 57.57811 491 ARG B O 1
ATOM 1709 N N . ILE B 1 53 ? -49.96664 27.79131 -14.42205 1.000 55.13360 492 ILE B N 1
ATOM 1710 C CA . ILE B 1 53 ? -49.42530 27.10923 -15.59087 1.000 54.53674 492 ILE B CA 1
ATOM 1711 C C . ILE B 1 53 ? -49.45956 25.59749 -15.38262 1.000 54.39968 492 ILE B C 1
ATOM 1712 O O . ILE B 1 53 ? -48.86108 25.07267 -14.44295 1.000 52.91261 492 ILE B O 1
ATOM 1717 N N . LYS B 1 54 ? -50.17191 24.90688 -16.26548 1.000 51.74491 493 LYS B N 1
ATOM 1718 C CA . LYS B 1 54 ? -50.40430 23.47626 -16.11477 1.000 54.13923 493 LYS B CA 1
ATOM 1719 C C . LYS B 1 54 ? -49.60510 22.64129 -17.10852 1.000 55.01602 493 LYS B C 1
ATOM 1720 O O . LYS B 1 54 ? -49.06508 21.59368 -16.75395 1.000 55.01796 493 LYS B O 1
ATOM 1726 N N . GLU B 1 55 ? -49.53714 23.10381 -18.35354 1.000 53.20510 494 GLU B N 1
ATOM 1727 C CA . GLU B 1 55 ? -48.86962 22.35407 -19.41320 1.000 47.87317 494 GLU B CA 1
ATOM 1728 C C . GLU B 1 55 ? -48.04801 23.26644 -20.31826 1.000 48.89091 494 GLU B C 1
ATOM 1729 O O . GLU B 1 55 ? -48.41825 24.41708 -20.55695 1.000 53.83412 494 GLU B O 1
ATOM 1735 N N . VAL B 1 56 ? -46.92530 22.74746 -20.81003 1.000 42.61099 495 VAL B N 1
ATOM 1736 C CA . VAL B 1 56 ? -46.09863 23.46015 -21.77683 1.000 44.33615 495 VAL B CA 1
ATOM 1737 C C . VAL B 1 56 ? -45.73244 22.53698 -22.94082 1.000 47.57293 495 VAL B C 1
ATOM 1738 O O . VAL B 1 56 ? -45.34239 21.38695 -22.72742 1.000 49.34560 495 VAL B O 1
ATOM 1742 N N . TYR B 1 57 ? -45.85740 23.03688 -24.16813 1.000 44.66520 496 TYR B N 1
ATOM 1743 C CA . TYR B 1 57 ? -45.52737 22.23929 -25.34757 1.000 46.15743 496 TYR B CA 1
ATOM 1744 C C . TYR B 1 57 ? -44.49516 22.92689 -26.24108 1.000 50.62744 496 TYR B C 1
ATOM 1745 O O . TYR B 1 57 ? -44.64708 24.09615 -26.59888 1.000 52.30139 496 TYR B O 1
ATOM 1754 N N . VAL B 1 58 ? -43.44689 22.19324 -26.60050 1.000 47.52400 497 VAL B N 1
ATOM 1755 C CA . VAL B 1 58 ? -42.46001 22.68307 -27.55395 1.000 45.67353 497 VAL B CA 1
ATOM 1756 C C . VAL B 1 58 ? -42.28403 21.66720 -28.67737 1.000 49.68902 497 VAL B C 1
ATOM 1757 O O . VAL B 1 58 ? -41.88355 20.52886 -28.43405 1.000 51.68468 497 VAL B O 1
ATOM 1761 N N . ASP B 1 59 ? -42.59512 22.07758 -29.90375 1.000 51.01052 498 ASP B N 1
ATOM 1762 C CA . ASP B 1 59 ? -42.46749 21.19653 -31.05724 1.000 58.33024 498 ASP B CA 1
ATOM 1763 C C . ASP B 1 59 ? -41.00093 20.91518 -31.36520 1.000 59.20850 498 ASP B C 1
ATOM 1764 O O . ASP B 1 59 ? -40.59450 19.76270 -31.51134 1.000 59.35938 498 ASP B O 1
ATOM 1766 N N . ASN B 1 60 ? -40.21007 21.97710 -31.46144 1.000 59.15004 499 ASN B N 1
ATOM 1767 C CA . ASN B 1 60 ? -38.79381 21.84832 -31.77696 1.000 57.85947 499 ASN B CA 1
ATOM 1768 C C . ASN B 1 60 ? -37.96417 22.84976 -30.97981 1.000 53.34419 499 ASN B C 1
ATOM 1769 O O . ASN B 1 60 ? -38.11478 24.06144 -31.13506 1.000 57.95226 499 ASN B O 1
ATOM 1774 N N . LEU B 1 61 ? -37.09797 22.33552 -30.11446 1.000 48.36056 500 LEU B N 1
ATOM 1775 C CA . LEU B 1 61 ? -36.26384 23.18374 -29.27353 1.000 45.66464 500 LEU B CA 1
ATOM 1776 C C . LEU B 1 61 ? -35.08313 23.73772 -30.06759 1.000 53.17236 500 LEU B C 1
ATOM 1777 O O . LEU B 1 61 ? -34.50508 23.04013 -30.90224 1.000 51.70951 500 LEU B O 1
ATOM 1782 N N . SER B 1 62 ? -34.73367 24.99395 -29.81222 1.000 49.47163 501 SER B N 1
ATOM 1783 C CA . SER B 1 62 ? -33.58967 25.60941 -30.47705 1.000 61.02655 501 SER B CA 1
ATOM 1784 C C . SER B 1 62 ? -32.96151 26.69086 -29.60024 1.000 58.28916 501 SER B C 1
ATOM 1785 O O . SER B 1 62 ? -33.64828 27.34367 -28.81407 1.000 55.35580 501 SER B O 1
ATOM 1788 N N . LEU B 1 63 ? -31.65285 26.87313 -29.73843 1.000 61.22120 502 LEU B N 1
ATOM 1789 C CA . LEU B 1 63 ? -30.92867 27.86330 -28.94988 1.000 65.63279 502 LEU B CA 1
ATOM 1790 C C . LEU B 1 63 ? -31.08263 29.26929 -29.53023 1.000 74.23336 502 LEU B C 1
ATOM 1791 O O . LEU B 1 63 ? -31.20475 29.44002 -30.74709 1.000 72.39185 502 LEU B O 1
ATOM 1796 N N . LYS B 1 64 ? -31.07761 30.26169 -28.64052 1.000 83.03853 503 LYS B N 1
ATOM 1797 C CA . LYS B 1 64 ? -31.31089 31.66722 -28.98604 1.000 89.15960 503 LYS B CA 1
ATOM 1798 C C . LYS B 1 64 ? -32.71818 31.86645 -29.54168 1.000 94.85208 503 LYS B C 1
ATOM 1799 O O . LYS B 1 64 ? -33.63814 32.23890 -28.80790 1.000 93.67830 503 LYS B O 1
ATOM 1803 N N . HIS B 1 71 ? -38.66201 41.40403 -10.92301 1.000 84.96229 510 HIS B N 1
ATOM 1804 C CA . HIS B 1 71 ? -39.74336 41.44501 -9.94437 1.000 90.82284 510 HIS B CA 1
ATOM 1805 C C . HIS B 1 71 ? -40.61449 40.20050 -10.03112 1.000 87.86102 510 HIS B C 1
ATOM 1806 O O . HIS B 1 71 ? -40.97504 39.61363 -9.01065 1.000 86.45378 510 HIS B O 1
ATOM 1813 N N . ALA B 1 72 ? -40.95522 39.81056 -11.25601 1.000 83.72714 511 ALA B N 1
ATOM 1814 C CA . ALA B 1 72 ? -41.76364 38.62061 -11.49122 1.000 77.54402 511 ALA B CA 1
ATOM 1815 C C . ALA B 1 72 ? -41.09593 37.38975 -10.89070 1.000 74.01159 511 ALA B C 1
ATOM 1816 O O . ALA B 1 72 ? -41.76593 36.50387 -10.35581 1.000 69.59976 511 ALA B O 1
ATOM 1818 N N . GLN B 1 73 ? -39.76972 37.34682 -10.97875 1.000 74.36738 512 GLN B N 1
ATOM 1819 C CA . GLN B 1 73 ? -38.99787 36.25082 -10.40812 1.000 67.49353 512 GLN B CA 1
ATOM 1820 C C . GLN B 1 73 ? -39.04818 36.27470 -8.88704 1.000 62.84277 512 GLN B C 1
ATOM 1821 O O . GLN B 1 73 ? -38.96468 35.23406 -8.23806 1.000 59.19105 512 GLN B O 1
ATOM 1827 N N . ARG B 1 74 ? -39.18459 37.46919 -8.32359 1.000 65.57952 513 ARG B N 1
ATOM 1828 C CA . ARG B 1 74 ? -39.16984 37.63345 -6.87642 1.000 65.91424 513 ARG B CA 1
ATOM 1829 C C . ARG B 1 74 ? -40.51641 37.28946 -6.24377 1.000 71.33760 513 ARG B C 1
ATOM 1830 O O . ARG B 1 74 ? -40.57720 36.88002 -5.08418 1.000 70.82883 513 ARG B O 1
ATOM 1832 N N . THR B 1 75 ? -41.59266 37.44004 -7.01066 1.000 75.22510 514 THR B N 1
ATOM 1833 C CA . THR B 1 75 ? -42.93704 37.37223 -6.44270 1.000 73.40890 514 THR B CA 1
ATOM 1834 C C . THR B 1 75 ? -43.78104 36.18393 -6.90726 1.000 67.79154 514 THR B C 1
ATOM 1835 O O . THR B 1 75 ? -44.88603 35.98147 -6.40633 1.000 69.25541 514 THR B O 1
ATOM 1839 N N . VAL B 1 76 ? -43.27698 35.39902 -7.85416 1.000 65.57690 515 VAL B N 1
ATOM 1840 C CA . VAL B 1 76 ? -44.06935 34.29340 -8.38839 1.000 65.14612 515 VAL B CA 1
ATOM 1841 C C . VAL B 1 76 ? -44.23697 33.18586 -7.34449 1.000 64.79908 515 VAL B C 1
ATOM 1842 O O . VAL B 1 76 ? -43.28383 32.79672 -6.66821 1.000 67.27304 515 VAL B O 1
ATOM 1846 N N . GLY B 1 77 ? -45.46518 32.69897 -7.20357 1.000 61.34740 516 GLY B N 1
ATOM 1847 C CA . GLY B 1 77 ? -45.77303 31.68737 -6.21100 1.000 60.69967 516 GLY B CA 1
ATOM 1848 C C . GLY B 1 77 ? -46.62072 32.25349 -5.08879 1.000 64.11208 516 GLY B C 1
ATOM 1849 O O . GLY B 1 77 ? -47.24929 31.51010 -4.33470 1.000 66.52565 516 GLY B O 1
ATOM 1850 N N . GLY B 1 78 ? -46.63425 33.57872 -4.98228 1.000 62.96648 517 GLY B N 1
ATOM 1851 C CA . GLY B 1 78 ? -47.43164 34.26441 -3.98200 1.000 66.84845 517 GLY B CA 1
ATOM 1852 C C . GLY B 1 78 ? -47.07025 33.89377 -2.55620 1.000 68.45544 517 GLY B C 1
ATOM 1853 O O . GLY B 1 78 ? -45.89379 33.82070 -2.20051 1.000 65.09721 517 GLY B O 1
ATOM 1854 N N . GLU B 1 79 ? -48.09381 33.65155 -1.74220 1.000 73.66569 518 GLU B N 1
ATOM 1855 C CA . GLU B 1 79 ? -47.90782 33.30751 -0.33681 1.000 72.73555 518 GLU B CA 1
ATOM 1856 C C . GLU B 1 79 ? -47.44951 31.86121 -0.15968 1.000 72.51337 518 GLU B C 1
ATOM 1857 O O . GLU B 1 79 ? -47.07446 31.45287 0.93901 1.000 72.71492 518 GLU B O 1
ATOM 1859 N N . ASP B 1 80 ? -47.48157 31.08963 -1.24195 1.000 71.30349 519 ASP B N 1
ATOM 1860 C CA . ASP B 1 80 ? -47.05747 29.69379 -1.19700 1.000 72.16346 519 ASP B CA 1
ATOM 1861 C C . ASP B 1 80 ? -45.56926 29.53967 -1.50195 1.000 68.68920 519 ASP B C 1
ATOM 1862 O O . ASP B 1 80 ? -45.00641 28.45491 -1.35362 1.000 67.42320 519 ASP B O 1
ATOM 1867 N N . ARG B 1 81 ? -44.94073 30.63034 -1.92835 1.000 68.10466 520 ARG B N 1
ATOM 1868 C CA . ARG B 1 81 ? -43.52075 30.62728 -2.26704 1.000 66.19000 520 ARG B CA 1
ATOM 1869 C C . ARG B 1 81 ? -42.65311 30.38961 -1.03289 1.000 64.75170 520 ARG B C 1
ATOM 1870 O O . ARG B 1 81 ? -42.79399 31.07867 -0.02394 1.000 68.28383 520 ARG B O 1
ATOM 1878 N N . LEU B 1 82 ? -41.75635 29.41255 -1.12362 1.000 59.85603 521 LEU B N 1
ATOM 1879 C CA . LEU B 1 82 ? -40.87705 29.05605 -0.01265 1.000 58.75114 521 LEU B CA 1
ATOM 1880 C C . LEU B 1 82 ? -39.59482 29.89556 -0.02074 1.000 56.87695 521 LEU B C 1
ATOM 1881 O O . LEU B 1 82 ? -39.21512 30.43454 -1.06071 1.000 53.74046 521 LEU B O 1
ATOM 1886 N N . PRO B 1 83 ? -38.93034 30.01948 1.14334 1.000 58.72412 522 PRO B N 1
ATOM 1887 C CA . PRO B 1 83 ? -37.70300 30.82100 1.25142 1.000 62.01138 522 PRO B CA 1
ATOM 1888 C C . PRO B 1 83 ? -36.58001 30.38419 0.30760 1.000 59.08278 522 PRO B C 1
ATOM 1889 O O . PRO B 1 83 ? -35.82335 31.23123 -0.16451 1.000 54.07597 522 PRO B O 1
ATOM 1893 N N . ASP B 1 84 ? -36.47329 29.08643 0.04144 1.000 61.39327 523 ASP B N 1
ATOM 1894 C CA . ASP B 1 84 ? -35.41469 28.57303 -0.82526 1.000 56.88987 523 ASP B CA 1
ATOM 1895 C C . ASP B 1 84 ? -35.86498 28.42883 -2.27333 1.000 47.96411 523 ASP B C 1
ATOM 1896 O O . ASP B 1 84 ? -35.26926 27.67479 -3.04079 1.000 50.47463 523 ASP B O 1
ATOM 1901 N N . ASP B 1 85 ? -36.91468 29.14901 -2.64943 1.000 45.61955 524 ASP B N 1
ATOM 1902 C CA . ASP B 1 85 ? -37.41611 29.07211 -4.01589 1.000 48.91452 524 ASP B CA 1
ATOM 1903 C C . ASP B 1 85 ? -36.86970 30.19509 -4.88245 1.000 49.67151 524 ASP B C 1
ATOM 1904 O O . ASP B 1 85 ? -36.65287 31.30912 -4.40831 1.000 50.66687 524 ASP B O 1
ATOM 1909 N N . ASP B 1 86 ? -36.64430 29.88595 -6.15463 1.000 46.85124 525 ASP B N 1
ATOM 1910 C CA . ASP B 1 86 ? -36.34648 30.90216 -7.15734 1.000 50.64175 525 ASP B CA 1
ATOM 1911 C C . ASP B 1 86 ? -37.57162 31.13752 -8.03178 1.000 53.00960 525 ASP B C 1
ATOM 1912 O O . ASP B 1 86 ? -38.52688 30.36164 -8.00217 1.000 51.32148 525 ASP B O 1
ATOM 1917 N N . GLY B 1 87 ? -37.54298 32.21536 -8.80428 1.000 54.69640 526 GLY B N 1
ATOM 1918 C CA . GLY B 1 87 ? -38.49954 32.38683 -9.87636 1.000 51.83134 526 GLY B CA 1
ATOM 1919 C C . GLY B 1 87 ? -37.97314 31.57728 -11.04239 1.000 54.79338 526 GLY B C 1
ATOM 1920 O O . GLY B 1 87 ? -37.17773 32.07006 -11.84183 1.000 62.33057 526 GLY B O 1
ATOM 1921 N N . GLY B 1 88 ? -38.39456 30.32079 -11.12272 1.000 48.58128 527 GLY B N 1
ATOM 1922 C CA . GLY B 1 88 ? -37.87295 29.40966 -12.12272 1.000 45.22976 527 GLY B CA 1
ATOM 1923 C C . GLY B 1 88 ? -38.59742 29.47886 -13.45237 1.000 43.92128 527 GLY B C 1
ATOM 1924 O O . GLY B 1 88 ? -39.82198 29.40366 -13.50895 1.000 42.70014 527 GLY B O 1
ATOM 1925 N N . ALA B 1 89 ? -37.83395 29.62597 -14.52864 1.000 44.29380 528 ALA B N 1
ATOM 1926 C CA . ALA B 1 89 ? -38.40134 29.58080 -15.86924 1.000 48.15525 528 ALA B CA 1
ATOM 1927 C C . ALA B 1 89 ? -38.60540 28.13180 -16.31432 1.000 44.96896 528 ALA B C 1
ATOM 1928 O O . ALA B 1 89 ? -37.72602 27.28605 -16.13673 1.000 46.41957 528 ALA B O 1
ATOM 1930 N N . LEU B 1 90 ? -39.77376 27.84491 -16.87668 1.000 46.95118 529 LEU B N 1
ATOM 1931 C CA . LEU B 1 90 ? -40.06075 26.51191 -17.39698 1.000 47.12080 529 LEU B CA 1
ATOM 1932 C C . LEU B 1 90 ? -39.28691 26.29019 -18.69094 1.000 46.41877 529 LEU B C 1
ATOM 1933 O O . LEU B 1 90 ? -38.65169 25.25014 -18.88471 1.000 36.11047 529 LEU B O 1
ATOM 1938 N N . ILE B 1 91 ? -39.34990 27.28038 -19.57382 1.000 43.84468 530 ILE B N 1
ATOM 1939 C CA . ILE B 1 91 ? -38.52151 27.29748 -20.76751 1.000 45.02986 530 ILE B CA 1
ATOM 1940 C C . ILE B 1 91 ? -37.43282 28.34533 -20.58249 1.000 46.64843 530 ILE B C 1
ATOM 1941 O O . ILE B 1 91 ? -37.72513 29.53725 -20.49461 1.000 48.68898 530 ILE B O 1
ATOM 1946 N N . ALA B 1 92 ? -36.18475 27.89326 -20.50385 1.000 43.78831 531 ALA B N 1
ATOM 1947 C CA . ALA B 1 92 ? -35.04900 28.78472 -20.27945 1.000 45.92868 531 ALA B CA 1
ATOM 1948 C C . ALA B 1 92 ? -34.97586 29.87962 -21.33785 1.000 51.00175 531 ALA B C 1
ATOM 1949 O O . ALA B 1 92 ? -35.40477 29.68267 -22.47750 1.000 56.11733 531 ALA B O 1
ATOM 1951 N N . ARG B 1 93 ? -34.43755 31.03240 -20.94967 1.000 50.16439 532 ARG B N 1
ATOM 1952 C CA . ARG B 1 93 ? -34.30321 32.16964 -21.85489 1.000 48.73743 532 ARG B CA 1
ATOM 1953 C C . ARG B 1 93 ? -33.47644 31.80449 -23.08253 1.000 45.43583 532 ARG B C 1
ATOM 1954 O O . ARG B 1 93 ? -33.74403 32.27964 -24.18572 1.000 48.54544 532 ARG B O 1
ATOM 1956 N N . MET B 1 94 ? -32.48356 30.94289 -22.88401 1.000 43.32765 533 MET B N 1
ATOM 1957 C CA . MET B 1 94 ? -31.60325 30.50782 -23.96441 1.000 46.48466 533 MET B CA 1
ATOM 1958 C C . MET B 1 94 ? -32.34465 29.70528 -25.03546 1.000 49.94545 533 MET B C 1
ATOM 1959 O O . MET B 1 94 ? -31.82414 29.49732 -26.13133 1.000 51.09706 533 MET B O 1
ATOM 1964 N N . PHE B 1 95 ? -33.55427 29.25334 -24.71309 1.000 46.68755 534 PHE B N 1
ATOM 1965 C CA . PHE B 1 95 ? -34.38270 28.51442 -25.66611 1.000 49.19238 534 PHE B CA 1
ATOM 1966 C C . PHE B 1 95 ? -35.49957 29.39235 -26.22735 1.000 50.93798 534 PHE B C 1
ATOM 1967 O O . PHE B 1 95 ? -36.33938 28.92488 -26.99559 1.000 53.21830 534 PHE B O 1
ATOM 1975 N N . GLY B 1 96 ? -35.50981 30.66349 -25.83613 1.000 50.36111 535 GLY B N 1
ATOM 1976 C CA . GLY B 1 96 ? -36.53158 31.59012 -26.29104 1.000 49.11445 535 GLY B CA 1
ATOM 1977 C C . GLY B 1 96 ? -37.64655 31.80196 -25.28429 1.000 50.81005 535 GLY B C 1
ATOM 1978 O O . GLY B 1 96 ? -38.67486 32.39864 -25.60199 1.000 48.09070 535 GLY B O 1
ATOM 1979 N N . GLY B 1 97 ? -37.44003 31.31631 -24.06354 1.000 55.02656 536 GLY B N 1
ATOM 1980 C CA . GLY B 1 97 ? -38.43105 31.44766 -23.01088 1.000 50.82406 536 GLY B CA 1
ATOM 1981 C C . GLY B 1 97 ? -38.62440 32.88304 -22.56294 1.000 56.19661 536 GLY B C 1
ATOM 1982 O O . GLY B 1 97 ? -37.70390 33.69587 -22.63973 1.000 56.21665 536 GLY B O 1
ATOM 1983 N N . SER B 1 98 ? -39.82874 33.19381 -22.09382 1.000 61.61819 537 SER B N 1
ATOM 1984 C CA . SER B 1 98 ? -40.14941 34.53705 -21.62783 1.000 61.98373 537 SER B CA 1
ATOM 1985 C C . SER B 1 98 ? -39.54370 34.80795 -20.25845 1.000 63.15912 537 SER B C 1
ATOM 1986 O O . SER B 1 98 ? -39.01940 33.90171 -19.61188 1.000 67.08468 537 SER B O 1
ATOM 1989 N N . LYS B 1 99 ? -39.62436 36.06014 -19.82044 1.000 61.73458 538 LYS B N 1
ATOM 1990 C CA . LYS B 1 99 ? -39.12750 36.44708 -18.50680 1.000 61.62776 538 LYS B CA 1
ATOM 1991 C C . LYS B 1 99 ? -40.27970 36.82488 -17.57840 1.000 66.50722 538 LYS B C 1
ATOM 1992 O O . LYS B 1 99 ? -40.07580 37.08250 -16.39083 1.000 65.59743 538 LYS B O 1
ATOM 1994 N N . ASP B 1 100 ? -41.49113 36.85267 -18.12678 1.000 67.88416 539 ASP B N 1
ATOM 1995 C CA . ASP B 1 100 ? -42.67675 37.21371 -17.35597 1.000 68.36555 539 ASP B CA 1
ATOM 1996 C C . ASP B 1 100 ? -43.26561 36.00994 -16.63063 1.000 62.95442 539 ASP B C 1
ATOM 1997 O O . ASP B 1 100 ? -42.76538 34.89409 -16.75525 1.000 58.75591 539 ASP B O 1
ATOM 2002 N N . ILE B 1 101 ? -44.34166 36.24228 -15.88458 1.000 63.39924 540 ILE B N 1
ATOM 2003 C CA . ILE B 1 101 ? -44.95845 35.19467 -15.08035 1.000 62.04666 540 ILE B CA 1
ATOM 2004 C C . ILE B 1 101 ? -45.72501 34.17930 -15.92472 1.000 63.54094 540 ILE B C 1
ATOM 2005 O O . ILE B 1 101 ? -46.27912 33.21844 -15.39165 1.000 61.27858 540 ILE B O 1
ATOM 2010 N N . ASP B 1 102 ? -45.75848 34.38496 -17.23817 1.000 64.75555 541 ASP B N 1
ATOM 2011 C CA . ASP B 1 102 ? -46.37266 33.40655 -18.12935 1.000 58.72852 541 ASP B CA 1
ATOM 2012 C C . ASP B 1 102 ? -45.38366 32.29255 -18.46034 1.000 49.54161 541 ASP B C 1
ATOM 2013 O O . ASP B 1 102 ? -45.66842 31.41620 -19.27476 1.000 52.46350 541 ASP B O 1
ATOM 2018 N N . ASN B 1 103 ? -44.22171 32.33706 -17.81626 1.000 45.34851 542 ASN B N 1
ATOM 2019 C CA . ASN B 1 103 ? -43.18551 31.32875 -18.00919 1.000 44.62757 542 ASN B CA 1
ATOM 2020 C C . ASN B 1 103 ? -42.47228 30.97626 -16.69759 1.000 47.70833 542 ASN B C 1
ATOM 2021 O O . ASN B 1 103 ? -41.61323 30.09694 -16.66457 1.000 52.09784 542 ASN B O 1
ATOM 2026 N N . LEU B 1 104 ? -42.83801 31.65897 -15.61652 1.000 47.50038 543 LEU B N 1
ATOM 2027 C CA . LEU B 1 104 ? -42.16465 31.47491 -14.33523 1.000 47.78853 543 LEU B CA 1
ATOM 2028 C C . LEU B 1 104 ? -43.03769 30.77201 -13.30381 1.000 48.79286 543 LEU B C 1
ATOM 2029 O O . LEU B 1 104 ? -44.24251 31.00261 -13.23395 1.000 51.44729 543 LEU B O 1
ATOM 2034 N N . VAL B 1 105 ? -42.41506 29.91022 -12.50603 1.000 47.31736 544 VAL B N 1
ATOM 2035 C CA . VAL B 1 105 ? -43.07234 29.30161 -11.35329 1.000 47.11132 544 VAL B CA 1
ATOM 2036 C C . VAL B 1 105 ? -42.14133 29.34171 -10.14627 1.000 50.09238 544 VAL B C 1
ATOM 2037 O O . VAL B 1 105 ? -40.92050 29.44081 -10.29287 1.000 51.92369 544 VAL B O 1
ATOM 2041 N N . ALA B 1 106 ? -42.72234 29.27393 -8.95443 1.000 48.77056 545 ALA B N 1
ATOM 2042 C CA . ALA B 1 106 ? -41.93649 29.15683 -7.73688 1.000 44.80996 545 ALA B CA 1
ATOM 2043 C C . ALA B 1 106 ? -41.21359 27.81625 -7.75078 1.000 47.07774 545 ALA B C 1
ATOM 2044 O O . ALA B 1 106 ? -41.82588 26.76504 -7.56667 1.000 48.34745 545 ALA B O 1
ATOM 2046 N N . GLN B 1 107 ? -39.91064 27.85618 -7.99526 1.000 46.95711 546 GLN B N 1
ATOM 2047 C CA . GLN B 1 107 ? -39.13831 26.63753 -8.18773 1.000 43.42771 546 GLN B CA 1
ATOM 2048 C C . GLN B 1 107 ? -37.97208 26.58761 -7.21451 1.000 40.92403 546 GLN B C 1
ATOM 2049 O O . GLN B 1 107 ? -37.22234 27.55666 -7.08349 1.000 41.21336 546 GLN B O 1
ATOM 2055 N N . SER B 1 108 ? -37.83683 25.45848 -6.52631 1.000 41.18141 547 SER B N 1
ATOM 2056 C CA . SER B 1 108 ? -36.74031 25.25045 -5.59036 1.000 41.74426 547 SER B CA 1
ATOM 2057 C C . SER B 1 108 ? -35.39617 25.54572 -6.24741 1.000 42.39182 547 SER B C 1
ATOM 2058 O O . SER B 1 108 ? -35.11772 25.08087 -7.35257 1.000 44.65655 547 SER B O 1
ATOM 2061 N N . LYS B 1 109 ? -34.57291 26.33311 -5.56592 1.000 41.62380 548 LYS B N 1
ATOM 2062 C CA . LYS B 1 109 ? -33.25208 26.68030 -6.07091 1.000 41.20414 548 LYS B CA 1
ATOM 2063 C C . LYS B 1 109 ? -32.39883 25.43267 -6.25668 1.000 40.82958 548 LYS B C 1
ATOM 2064 O O . LYS B 1 109 ? -31.46635 25.42036 -7.05996 1.000 45.69165 548 LYS B O 1
ATOM 2070 N N . PHE B 1 110 ? -32.73299 24.38125 -5.51342 1.000 41.35571 549 PHE B N 1
ATOM 2071 C CA . PHE B 1 110 ? -31.93106 23.17007 -5.50087 1.000 41.51067 549 PHE B CA 1
ATOM 2072 C C . PHE B 1 110 ? -32.11093 22.37217 -6.78354 1.000 43.95756 549 PHE B C 1
ATOM 2073 O O . PHE B 1 110 ? -31.33336 21.46165 -7.05918 1.000 42.91333 549 PHE B O 1
ATOM 2081 N N . ILE B 1 111 ? -33.12908 22.71311 -7.57066 1.000 44.03355 550 ILE B N 1
ATOM 2082 C CA . ILE B 1 111 ? -33.27445 22.10527 -8.88625 1.000 39.02695 550 ILE B CA 1
ATOM 2083 C C . ILE B 1 111 ? -33.06853 23.14976 -9.98278 1.000 45.30744 550 ILE B C 1
ATOM 2084 O O . ILE B 1 111 ? -32.61326 22.81630 -11.07903 1.000 45.11947 550 ILE B O 1
ATOM 2089 N N . ASN B 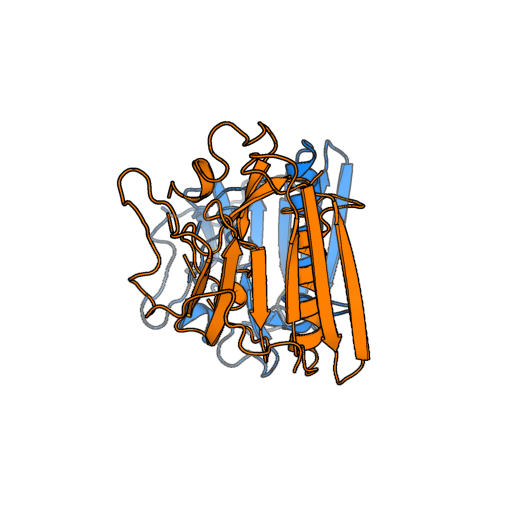1 112 ? -33.37658 24.41087 -9.68515 1.000 38.37245 551 ASN B N 1
ATOM 2090 C CA . ASN B 1 112 ? -33.19864 25.48585 -10.66362 1.000 38.04609 551 ASN B CA 1
ATOM 2091 C C . ASN B 1 112 ? -31.72599 25.76540 -10.95859 1.000 44.07100 551 ASN B C 1
ATOM 2092 O O . ASN B 1 112 ? -31.34266 25.95586 -12.11538 1.000 41.68170 551 ASN B O 1
ATOM 2097 N N . ARG B 1 113 ? -30.90473 25.79511 -9.91104 1.000 40.10287 552 ARG B N 1
ATOM 2098 C CA . ARG B 1 113 ? -29.48754 26.11490 -10.05875 1.000 39.36277 552 ARG B CA 1
ATOM 2099 C C . ARG B 1 113 ? -28.64347 24.85322 -10.01846 1.000 41.50789 552 ARG B C 1
ATOM 2100 O O . ARG B 1 113 ? -29.09628 23.82515 -9.52199 1.000 39.60385 552 ARG B O 1
ATOM 2108 N N . PRO B 1 114 ? -27.40997 24.92612 -10.54028 1.000 40.01642 553 PRO B N 1
ATOM 2109 C CA . PRO B 1 114 ? -26.48242 23.80177 -10.39186 1.000 45.06535 553 PRO B CA 1
ATOM 2110 C C . PRO B 1 114 ? -26.10774 23.54630 -8.93197 1.000 43.80532 553 PRO B C 1
ATOM 2111 O O . PRO B 1 114 ? -25.46447 24.37716 -8.28665 1.000 45.06263 553 PRO B O 1
ATOM 2115 N N . PHE B 1 115 ? -26.54703 22.40321 -8.42011 1.000 41.60840 554 PHE B N 1
ATOM 2116 C CA . PHE B 1 115 ? -26.14479 21.91013 -7.10654 1.000 49.37144 554 PHE B CA 1
ATOM 2117 C C . PHE B 1 115 ? -25.55201 20.52392 -7.29728 1.000 47.05782 554 PHE B C 1
ATOM 2118 O O . PHE B 1 115 ? -26.08761 19.72863 -8.07123 1.000 45.29193 554 PHE B O 1
ATOM 2126 N N . LYS B 1 116 ? -24.44868 20.23640 -6.61223 1.000 44.79726 555 LYS B N 1
ATOM 2127 C CA . LYS B 1 116 ? -23.78736 18.94450 -6.76701 1.000 55.47618 555 LYS B CA 1
ATOM 2128 C C . LYS B 1 116 ? -24.74442 17.81454 -6.40843 1.000 49.98263 555 LYS B C 1
ATOM 2129 O O . LYS B 1 116 ? -25.42228 17.87364 -5.38462 1.000 56.64233 555 LYS B O 1
ATOM 2135 N N . GLU B 1 117 ? -24.80597 16.81085 -7.28269 1.000 52.29275 556 GLU B N 1
ATOM 2136 C CA . GLU B 1 117 ? -25.68790 15.64598 -7.14056 1.000 55.68730 556 GLU B CA 1
ATOM 2137 C C . GLU B 1 117 ? -27.16742 16.01990 -7.23475 1.000 55.59083 556 GLU B C 1
ATOM 2138 O O . GLU B 1 117 ? -28.03756 15.20338 -6.93453 1.000 59.86372 556 GLU B O 1
ATOM 2144 N N . LYS B 1 118 ? -27.45067 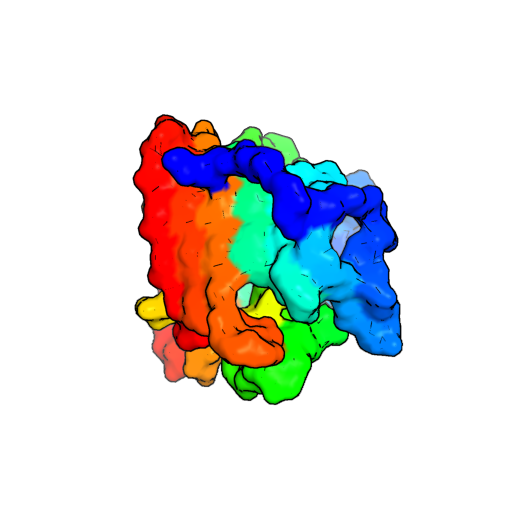17.24808 -7.65752 1.000 52.95024 557 LYS B N 1
ATOM 2145 C CA . LYS B 1 118 ? -28.82900 17.69961 -7.79885 1.000 45.96749 557 LYS B CA 1
ATOM 2146 C C . LYS B 1 118 ? -28.95855 18.67996 -8.96752 1.000 45.18345 557 LYS B C 1
ATOM 2147 O O . LYS B 1 118 ? -28.44290 18.41780 -10.05353 1.000 47.07185 557 LYS B O 1
ATOM 2153 N N . GLY B 1 119 ? -29.64643 19.79851 -8.74718 1.000 46.94333 558 GLY B N 1
ATOM 2154 C CA . GLY B 1 119 ? -29.85655 20.79024 -9.79119 1.000 47.23515 558 GLY B CA 1
ATOM 2155 C C . GLY B 1 119 ? -30.55504 20.20643 -11.00486 1.000 46.82508 558 GLY B C 1
ATOM 2156 O O . GLY B 1 119 ? -30.18348 20.48718 -12.14417 1.000 39.03125 558 GLY B O 1
ATOM 2157 N N . HIS B 1 120 ? -31.57791 19.39800 -10.74604 1.000 45.70260 559 HIS B N 1
ATOM 2158 C CA . HIS B 1 120 ? -32.21513 18.58380 -11.77481 1.000 44.13899 559 HIS B CA 1
ATOM 2159 C C . HIS B 1 120 ? -32.74961 19.37674 -12.96580 1.000 44.43903 559 HIS B C 1
ATOM 2160 O O . HIS B 1 120 ? -32.61885 18.93871 -14.10689 1.000 43.24833 559 HIS B O 1
ATOM 2167 N N . TRP B 1 121 ? -33.35159 20.53400 -12.70920 1.000 41.72977 560 TRP B N 1
ATOM 2168 C CA . TRP B 1 121 ? -33.90879 21.33316 -13.79463 1.000 40.58010 560 TRP B CA 1
ATOM 2169 C C . TRP B 1 121 ? -32.79387 21.94906 -14.62442 1.000 39.84780 560 TRP B C 1
ATOM 2170 O O . TRP B 1 121 ? -32.85637 21.95963 -15.85462 1.000 39.53584 560 TRP B O 1
ATOM 2181 N N . TYR B 1 122 ? -31.76900 22.45218 -13.94258 1.000 40.01976 561 TYR B N 1
ATOM 2182 C CA . TYR B 1 122 ? -30.59833 22.99441 -14.61635 1.000 39.67493 561 TYR B CA 1
ATOM 2183 C C . TYR B 1 122 ? -29.94471 21.94847 -15.51240 1.000 48.36338 561 TYR B C 1
ATOM 2184 O O . TYR B 1 122 ? -29.56379 22.24101 -16.64582 1.000 41.53094 561 TYR B O 1
ATOM 2193 N N . ASN B 1 123 ? -29.81903 20.73048 -14.99276 1.000 41.04075 562 ASN B N 1
ATOM 2194 C CA . ASN B 1 123 ? -29.13671 19.65843 -15.70677 1.000 48.28894 562 ASN B CA 1
ATOM 2195 C C . ASN B 1 123 ? -29.94298 19.10979 -16.88158 1.000 54.61287 562 ASN B C 1
ATOM 2196 O O . ASN B 1 123 ? -29.36949 18.64034 -17.86680 1.000 41.79650 562 ASN B O 1
ATOM 2201 N N . LEU B 1 124 ? -31.26745 19.17272 -16.77963 1.000 41.08007 563 LEU B N 1
ATOM 2202 C CA . LEU B 1 124 ? -32.12100 18.82697 -17.90840 1.000 42.26247 563 LEU B CA 1
ATOM 2203 C C . LEU B 1 124 ? -31.88532 19.80961 -19.05680 1.000 48.23869 563 LEU B C 1
ATOM 2204 O O . LEU B 1 124 ? -31.81801 19.41779 -20.22287 1.000 50.42756 563 LEU B O 1
ATOM 2209 N N . GLU B 1 125 ? -31.74710 21.08614 -18.70920 1.000 39.02624 564 GLU B N 1
ATOM 2210 C CA . GLU B 1 125 ? -31.49235 22.13292 -19.68775 1.000 39.13014 564 GLU B CA 1
ATOM 2211 C C . GLU B 1 125 ? -30.09734 21.99200 -20.28189 1.000 44.26155 564 GLU B C 1
ATOM 2212 O O . GLU B 1 125 ? -29.87297 22.30562 -21.45194 1.000 44.67604 564 GLU B O 1
ATOM 2218 N N . LYS B 1 126 ? -29.16307 21.51549 -19.46727 1.000 45.99573 565 LYS B N 1
ATOM 2219 C CA . LYS B 1 126 ? -27.79600 21.29082 -19.92101 1.000 47.17529 565 LYS B CA 1
ATOM 2220 C C . LYS B 1 126 ? -27.74092 20.14052 -20.92651 1.000 48.20649 565 LYS B C 1
ATOM 2221 O O . LYS B 1 126 ? -27.08046 20.23985 -21.96163 1.000 51.01995 565 LYS B O 1
ATOM 2227 N N . GLU B 1 127 ? -28.44589 19.05608 -20.61503 1.000 42.48910 566 GLU B N 1
ATOM 2228 C CA . GLU B 1 127 ? -28.50691 17.90014 -21.50025 1.000 43.58916 566 GLU B CA 1
ATOM 2229 C C . GLU B 1 127 ? -29.09069 18.28468 -22.85502 1.000 43.24999 566 GLU B C 1
ATOM 2230 O O . GLU B 1 127 ? -28.62146 17.81857 -23.89360 1.000 44.37205 566 GLU B O 1
ATOM 2236 N N . TRP B 1 128 ? -30.10488 19.14443 -22.83786 1.000 40.20601 567 TRP B N 1
ATOM 2237 C CA . TRP B 1 128 ? -30.72046 19.62368 -24.07176 1.000 46.24838 567 TRP B CA 1
ATOM 2238 C C . TRP B 1 128 ? -29.71879 20.41684 -24.90685 1.000 48.47125 567 TRP B C 1
ATOM 2239 O O . TRP B 1 128 ? -29.68011 20.28560 -26.13078 1.000 55.80016 567 TRP B O 1
ATOM 2250 N N . GLN B 1 129 ? -28.90257 21.22689 -24.23760 1.000 48.91521 568 GLN B N 1
ATOM 2251 C CA . GLN B 1 129 ? -27.84587 21.97944 -24.90705 1.000 45.31563 568 GLN B CA 1
ATOM 2252 C C . GLN B 1 129 ? -26.84190 21.04338 -25.56121 1.000 47.80553 568 GLN B C 1
ATOM 2253 O O . GLN B 1 129 ? -26.45612 21.23830 -26.71362 1.000 53.34317 568 GLN B O 1
ATOM 2259 N N . GLU B 1 130 ? -26.42096 20.03150 -24.80868 1.000 48.30735 569 GLU B N 1
ATOM 2260 C CA . GLU B 1 130 ? -25.46186 19.04671 -25.29443 1.000 47.02652 569 GLU B CA 1
ATOM 2261 C C . GLU B 1 130 ? -25.96616 18.36127 -26.55846 1.000 48.43757 569 GLU B C 1
ATOM 2262 O O . GLU B 1 130 ? -25.20009 18.10957 -27.48544 1.000 53.14712 569 GLU B O 1
ATOM 2268 N N . PHE B 1 131 ? -27.26007 18.06444 -26.58843 1.000 46.94164 570 PHE B N 1
ATOM 2269 C CA . PHE B 1 131 ? -27.86351 17.41487 -27.74699 1.000 52.23427 570 PHE B CA 1
ATOM 2270 C C . PHE B 1 131 ? -27.92799 18.36535 -28.94062 1.000 50.36878 570 PHE B C 1
ATOM 2271 O O . PHE B 1 131 ? -27.58217 17.99151 -30.06553 1.000 47.62405 570 PHE B O 1
ATOM 2279 N N . LEU B 1 132 ? -28.36585 19.59574 -28.68727 1.000 46.68347 571 LEU B N 1
ATOM 2280 C CA . LEU B 1 132 ? -28.46886 20.60295 -29.73713 1.000 46.29616 571 LEU B CA 1
ATOM 2281 C C . LEU B 1 132 ? -27.09614 20.97798 -30.28625 1.000 50.16130 571 LEU B C 1
ATOM 2282 O O . LEU B 1 132 ? -26.91762 21.08317 -31.49805 1.000 51.73134 571 LEU B O 1
ATOM 2287 N N . ASN B 1 133 ? -26.13064 21.17016 -29.39127 1.000 50.00386 572 ASN B N 1
ATOM 2288 C CA . ASN B 1 133 ? -24.76476 21.50386 -29.79057 1.000 48.34135 572 ASN B CA 1
ATOM 2289 C C . ASN B 1 133 ? -24.11618 20.40918 -30.63685 1.000 50.36757 572 ASN B C 1
ATOM 2290 O O . ASN B 1 133 ? -23.28602 20.69302 -31.50327 1.000 51.72364 572 ASN B O 1
ATOM 2295 N N . SER B 1 134 ? -24.49354 19.15920 -30.38203 1.000 53.63033 573 SER B N 1
ATOM 2296 C CA . SER B 1 134 ? -23.89835 18.02925 -31.08682 1.000 60.34729 573 SER B CA 1
ATOM 2297 C C . SER B 1 134 ? -24.58844 17.77884 -32.42722 1.000 63.41840 573 SER B C 1
ATOM 2298 O O . SER B 1 134 ? -24.16082 16.92500 -33.20241 1.000 66.31036 573 SER B O 1
ATOM 2301 N N . GLY B 1 135 ? -25.65750 18.52350 -32.69355 1.000 61.66779 574 GLY B N 1
ATOM 2302 C CA . GLY B 1 135 ? -26.34268 18.43879 -33.97099 1.000 64.04930 574 GLY B CA 1
ATOM 2303 C C . GLY B 1 135 ? -27.61609 17.61324 -33.94798 1.000 66.37272 574 GLY B C 1
ATOM 2304 O O . GLY B 1 135 ? -28.25003 17.41189 -34.98295 1.000 69.77456 574 GLY B O 1
ATOM 2305 N N . LYS B 1 136 ? -27.99945 17.13649 -32.76923 1.000 62.22928 575 LYS B N 1
ATOM 2306 C CA . LYS B 1 136 ? -29.19326 16.30950 -32.64653 1.000 61.02724 575 LYS B CA 1
ATOM 2307 C C . LYS B 1 136 ? -30.43739 17.15469 -32.40686 1.000 61.87159 575 LYS B C 1
ATOM 2308 O O . LYS B 1 136 ? -30.34758 18.30994 -31.99009 1.000 65.33007 575 LYS B O 1
ATOM 2314 N N . GLU B 1 137 ? -31.59757 16.56732 -32.67789 1.000 61.83223 576 GLU B N 1
ATOM 2315 C CA . GLU B 1 137 ? -32.86876 17.26301 -32.52601 1.000 60.38059 576 GLU B CA 1
ATOM 2316 C C . GLU B 1 137 ? -33.50852 16.98069 -31.17097 1.000 55.69451 576 GLU B C 1
ATOM 2317 O O . GLU B 1 137 ? -33.56271 15.83523 -30.72338 1.000 57.68204 576 GLU B O 1
ATOM 2323 N N . VAL B 1 138 ? -33.98103 18.03611 -30.51867 1.000 48.00593 577 VAL B N 1
ATOM 2324 C CA . VAL B 1 138 ? -34.79112 17.89638 -29.31845 1.000 46.28985 577 VAL B CA 1
ATOM 2325 C C . VAL B 1 138 ? -36.21551 18.30711 -29.66162 1.000 45.99932 577 VAL B C 1
ATOM 2326 O O . VAL B 1 138 ? -36.49699 19.48868 -29.84634 1.000 46.07436 577 VAL B O 1
ATOM 2330 N N . LYS B 1 139 ? -37.11007 17.32981 -29.75575 1.000 46.10391 578 LYS B N 1
ATOM 2331 C CA . LYS B 1 139 ? -38.45233 17.59157 -30.26016 1.000 47.42441 578 LYS B CA 1
ATOM 2332 C C . LYS B 1 139 ? -39.57229 17.12729 -29.33415 1.000 48.29681 578 LYS B C 1
ATOM 2333 O O . LYS B 1 139 ? -39.35674 16.32581 -28.42060 1.000 46.03748 578 LYS B O 1
ATOM 2339 N N . ASN B 1 140 ? -40.76827 17.64786 -29.59934 1.000 47.13896 579 ASN B N 1
ATOM 2340 C CA . ASN B 1 140 ? -41.98411 17.26200 -28.89471 1.000 50.05057 579 ASN B CA 1
ATOM 2341 C C . ASN B 1 140 ? -41.82582 17.26219 -27.38452 1.000 46.48571 579 ASN B C 1
ATOM 2342 O O . ASN B 1 140 ? -42.07105 16.25387 -26.72643 1.000 45.69360 579 ASN B O 1
ATOM 2347 N N . ILE B 1 141 ? -41.39650 18.39398 -26.84201 1.000 45.15012 580 ILE B N 1
ATOM 2348 C CA . ILE B 1 141 ? -41.29893 18.53386 -25.40023 1.000 44.91750 580 ILE B CA 1
ATOM 2349 C C . ILE B 1 141 ? -42.67957 18.77733 -24.80683 1.000 45.69904 580 ILE B C 1
ATOM 2350 O O . ILE B 1 141 ? -43.40458 19.67102 -25.23929 1.000 44.45854 580 ILE B O 1
ATOM 2355 N N . LYS B 1 142 ? -43.04950 17.96470 -23.82657 1.000 46.92561 581 LYS B N 1
ATOM 2356 C CA . LYS B 1 142 ? -44.27581 18.20427 -23.08714 1.000 48.13212 581 LYS B CA 1
ATOM 2357 C C . LYS B 1 142 ? -43.96828 18.29632 -21.60360 1.000 45.68374 581 LYS B C 1
ATOM 2358 O O . LYS B 1 142 ? -43.42992 17.36160 -21.01116 1.000 48.01635 581 LYS B O 1
ATOM 2364 N N . MET B 1 143 ? -44.29577 19.43749 -21.01175 1.000 44.50380 582 MET B N 1
ATOM 2365 C CA . MET B 1 143 ? -44.17670 19.60197 -19.57149 1.000 42.88656 582 MET B CA 1
ATOM 2366 C C . MET B 1 143 ? -45.55877 19.59071 -18.94810 1.000 45.81703 582 MET B C 1
ATOM 2367 O O . MET B 1 143 ? -46.49280 20.17655 -19.49217 1.000 51.69632 582 MET B O 1
ATOM 2372 N N . GLU B 1 144 ? -45.69429 18.91047 -17.81759 1.000 46.17613 583 GLU B N 1
ATOM 2373 C CA . GLU B 1 144 ? -46.9005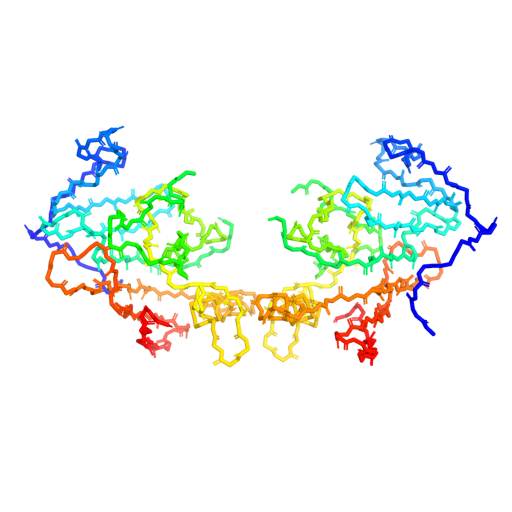3 19.03332 -17.01661 1.000 53.07417 583 GLU B CA 1
ATOM 2374 C C . GLU B 1 144 ? -46.51553 19.43726 -15.60230 1.000 53.57559 583 GLU B C 1
ATOM 2375 O O . GLU B 1 144 ? -45.68004 18.79792 -14.96596 1.000 54.84165 583 GLU B O 1
ATOM 2381 N N . VAL B 1 145 ? -47.11653 20.51659 -15.12319 1.000 56.85384 584 VAL B N 1
ATOM 2382 C CA . VAL B 1 145 ? -46.83833 21.00810 -13.78472 1.000 55.43321 584 VAL B CA 1
ATOM 2383 C C . VAL B 1 145 ? -47.97629 20.60377 -12.86332 1.000 61.51691 584 VAL B C 1
ATOM 2384 O O . VAL B 1 145 ? -49.13548 20.89804 -13.14544 1.000 64.49005 584 VAL B O 1
ATOM 2388 N N . LYS B 1 146 ? -47.64440 19.92160 -11.77061 1.000 59.62005 585 LYS B N 1
ATOM 2389 C CA . LYS B 1 146 ? -48.65199 19.45012 -10.82952 1.000 66.07584 585 LYS B CA 1
ATOM 2390 C C . LYS B 1 146 ? -48.66358 20.28068 -9.55109 1.000 68.30627 585 LYS B C 1
ATOM 2391 O O . LYS B 1 146 ? -47.62301 20.74373 -9.08530 1.000 65.59160 585 LYS B O 1
ATOM 2397 N N . TYR B 1 147 ? -49.85204 20.45688 -8.98624 1.000 57.93934 586 TYR B N 1
ATOM 2398 C CA . TYR B 1 147 ? -50.01446 21.18179 -7.73290 1.000 59.64914 586 TYR B CA 1
ATOM 2399 C C . TYR B 1 147 ? -50.83320 20.34097 -6.76286 1.000 63.97507 586 TYR B C 1
ATOM 2400 O O . TYR B 1 147 ? -51.38718 19.30947 -7.13922 1.000 68.75479 586 TYR B O 1
ATOM 2409 N N . SER B 1 148 ? -50.90572 20.78254 -5.51475 1.000 66.68580 587 SER B N 1
ATOM 2410 C CA . SER B 1 148 ? -51.77608 20.14494 -4.53795 1.000 76.94198 587 SER B CA 1
ATOM 2411 C C . SER B 1 148 ? -52.64426 21.20954 -3.88565 1.000 77.89622 587 SER B C 1
ATOM 2412 O O . SER B 1 148 ? -52.14065 22.24562 -3.45020 1.000 82.11583 587 SER B O 1
ATOM 2415 N N . GLY B 1 149 ? -53.94861 20.95996 -3.83639 1.000 76.67374 588 GLY B N 1
ATOM 2416 C CA . GLY B 1 149 ? -54.88691 21.92184 -3.28705 1.000 79.34997 588 GLY B CA 1
ATOM 2417 C C . GLY B 1 149 ? -54.90242 23.22466 -4.06557 1.000 77.61712 588 GLY B C 1
ATOM 2418 O O . GLY B 1 149 ? -54.84958 23.22708 -5.29625 1.000 74.46533 588 GLY B O 1
ATOM 2419 N N . ASN B 1 150 ? -54.96669 24.33672 -3.34086 1.000 78.30254 589 ASN B N 1
ATOM 2420 C CA . ASN B 1 150 ? -54.99190 25.65808 -3.95562 1.000 76.86610 589 ASN B CA 1
ATOM 2421 C C . ASN B 1 150 ? -53.62296 26.33082 -3.97562 1.000 74.71483 589 ASN B C 1
ATOM 2422 O O . ASN B 1 150 ? -53.52210 27.53829 -4.19392 1.000 78.91260 589 ASN B O 1
ATOM 2427 N N . SER B 1 151 ? -52.57195 25.54877 -3.75284 1.000 70.93476 590 SER B N 1
ATOM 2428 C CA . SER B 1 151 ? -51.21725 26.08738 -3.71042 1.000 71.10374 590 SER B CA 1
ATOM 2429 C C . SER B 1 151 ? -50.74342 26.55814 -5.08205 1.000 70.32490 590 SER B C 1
ATOM 2430 O O . SER B 1 151 ? -50.96473 25.88878 -6.09120 1.000 69.90410 590 SER B O 1
ATOM 2433 N N . GLN B 1 152 ? -50.08850 27.71419 -5.11133 1.000 68.77747 591 GLN B N 1
ATOM 2434 C CA . GLN B 1 152 ? -49.51641 28.23309 -6.34670 1.000 60.90497 591 GLN B CA 1
ATOM 2435 C C . GLN B 1 152 ? -48.10383 27.70727 -6.55197 1.000 55.89554 591 GLN B C 1
ATOM 2436 O O . GLN B 1 152 ? -47.46020 28.01866 -7.54826 1.000 52.69416 591 GLN B O 1
ATOM 2442 N N . ARG B 1 153 ? -47.62029 26.91721 -5.60027 1.000 62.07247 592 ARG B N 1
ATOM 2443 C CA . ARG B 1 153 ? -46.28900 26.33668 -5.70885 1.000 55.26126 592 ARG B CA 1
ATOM 2444 C C . ARG B 1 153 ? -46.36582 24.91445 -6.23541 1.000 51.98361 592 ARG B C 1
ATOM 2445 O O . ARG B 1 153 ? -46.97895 24.04973 -5.60924 1.000 54.40554 592 ARG B O 1
ATOM 2453 N N . PRO B 1 154 ? -45.74736 24.67269 -7.39830 1.000 48.78817 593 PRO B N 1
ATOM 2454 C CA . PRO B 1 154 ? -45.67126 23.33389 -7.98684 1.000 52.83330 593 PRO B CA 1
ATOM 2455 C C . PRO B 1 154 ? -45.11300 22.30210 -7.01289 1.000 54.26561 593 PRO B C 1
ATOM 2456 O O . PRO B 1 154 ? -44.24371 22.62876 -6.20397 1.000 54.65179 593 PRO B O 1
ATOM 2460 N N . THR B 1 155 ? -45.61971 21.07663 -7.08526 1.000 51.69025 594 THR B N 1
ATOM 2461 C CA . THR B 1 155 ? -45.09893 19.98871 -6.27019 1.000 53.53428 594 THR B CA 1
ATOM 2462 C C . THR B 1 155 ? -44.16495 19.10452 -7.09303 1.000 52.56722 594 THR B C 1
ATOM 2463 O O . THR B 1 155 ? -43.15699 18.61176 -6.58795 1.000 48.96650 594 THR B O 1
ATOM 2467 N N . ILE B 1 156 ? -44.49414 18.91619 -8.36686 1.000 49.20055 595 ILE B N 1
ATOM 2468 C CA . ILE B 1 156 ? -43.68374 18.06487 -9.22962 1.000 50.16815 595 ILE B CA 1
ATOM 2469 C C . ILE B 1 156 ? -43.80157 18.46243 -10.70360 1.000 48.63302 595 ILE B C 1
ATOM 2470 O O . ILE B 1 156 ? -44.87075 18.86433 -11.16517 1.000 50.61154 595 ILE B O 1
ATOM 2475 N N . PHE B 1 157 ? -42.68336 18.37499 -11.42262 1.000 45.02606 596 PHE B N 1
ATOM 2476 C CA . PHE B 1 157 ? -42.64614 18.62271 -12.85919 1.000 43.58240 596 PHE B CA 1
ATOM 2477 C C . PHE B 1 157 ? -42.47103 17.31159 -13.62083 1.000 47.69194 596 PHE B C 1
ATOM 2478 O O . PHE B 1 157 ? -41.55970 16.53552 -13.33847 1.000 54.49442 596 PHE B O 1
ATOM 2486 N N . LYS B 1 158 ? -43.35266 17.06883 -14.58130 1.000 47.15945 597 LYS B N 1
ATOM 2487 C CA . LYS B 1 158 ? -43.25308 15.90426 -15.44913 1.000 46.38656 597 LYS B CA 1
ATOM 2488 C C . LYS B 1 158 ? -42.86352 16.35510 -16.85161 1.000 46.17381 597 LYS B C 1
ATOM 2489 O O . LYS B 1 158 ? -43.57573 17.13911 -17.47523 1.000 46.98583 597 LYS B O 1
ATOM 2495 N N . VAL B 1 159 ? -41.72511 15.87382 -17.34128 1.000 48.46939 598 VAL B N 1
ATOM 2496 C CA . VAL B 1 159 ? -41.22024 16.30912 -18.64235 1.000 46.34941 598 VAL B CA 1
ATOM 2497 C C . VAL B 1 159 ? -40.98841 15.15229 -19.61752 1.000 48.28771 598 VAL B C 1
ATOM 2498 O O . VAL B 1 159 ? -40.24931 14.21564 -19.31819 1.000 46.47750 598 VAL B O 1
ATOM 2502 N N . GLU B 1 160 ? -41.61925 15.23456 -20.78658 1.000 47.66443 599 GLU B N 1
ATOM 2503 C CA . GLU B 1 160 ? -41.38843 14.28200 -21.87008 1.000 49.38428 599 GLU B CA 1
ATOM 2504 C C . GLU B 1 160 ? -40.73286 14.98933 -23.05118 1.000 47.07685 599 GLU B C 1
ATOM 2505 O O . GLU B 1 160 ? -41.05222 16.14081 -23.33823 1.000 46.82481 599 GLU B O 1
ATOM 2511 N N . TYR B 1 161 ? -39.82710 14.30156 -23.73850 1.000 41.26083 600 TYR B N 1
ATOM 2512 C CA . TYR B 1 161 ? -39.16635 14.88038 -24.90466 1.000 44.08968 600 TYR B CA 1
ATOM 2513 C C . TYR B 1 161 ? -38.54304 13.79997 -25.78150 1.000 47.60765 600 TYR B C 1
ATOM 2514 O O . TYR B 1 161 ? -38.32115 12.67831 -25.32829 1.000 50.10852 600 TYR B O 1
ATOM 2523 N N . GLU B 1 162 ? -38.26622 14.14751 -27.03589 1.000 48.33186 601 GLU B N 1
ATOM 2524 C CA . GLU B 1 162 ? -37.65854 13.21666 -27.98424 1.000 52.58755 601 GLU B CA 1
ATOM 2525 C C . GLU B 1 162 ? -36.27552 13.67413 -28.44493 1.000 51.31628 601 GLU B C 1
ATOM 2526 O O . GLU B 1 162 ? -36.10116 14.80992 -28.89476 1.000 47.19222 601 GLU B O 1
ATOM 2532 N N . ILE B 1 163 ? -35.29909 12.77810 -28.33640 1.000 50.56165 602 ILE B N 1
ATOM 2533 C CA . ILE B 1 163 ? -33.95488 13.03488 -28.83743 1.000 51.43608 602 ILE B CA 1
ATOM 2534 C C . ILE B 1 163 ? -33.69949 12.19873 -30.08512 1.000 58.31925 602 ILE B C 1
ATOM 2535 O O . ILE B 1 163 ? -33.44561 10.99662 -29.98835 1.000 64.40578 602 ILE B O 1
ATOM 2540 N N . ASN B 1 164 ? -33.77249 12.84209 -31.24942 1.000 75.37675 603 ASN B N 1
ATOM 2541 C CA . ASN B 1 164 ? -33.65871 12.16102 -32.53991 1.000 78.94754 603 ASN B CA 1
ATOM 2542 C C . ASN B 1 164 ? -34.65595 11.01477 -32.67624 1.000 81.24405 603 ASN B C 1
ATOM 2543 O O . ASN B 1 164 ? -34.39063 10.02770 -33.36199 1.000 82.99227 603 ASN B O 1
ATOM 2548 N N . GLY B 1 165 ? -35.80276 11.15408 -32.01720 1.000 78.83667 604 GLY B N 1
ATOM 2549 C CA . GLY B 1 165 ? -36.83860 10.14012 -32.06203 1.000 76.33848 604 GLY B CA 1
ATOM 2550 C C . GLY B 1 165 ? -36.93208 9.31952 -30.78972 1.000 72.70020 604 GLY B C 1
ATOM 2551 O O . GLY B 1 165 ? -37.96879 8.71816 -30.50919 1.000 72.31712 604 GLY B O 1
ATOM 2552 N N . GLU B 1 166 ? -35.84889 9.28936 -30.01885 1.000 69.00871 605 GLU B N 1
ATOM 2553 C CA . GLU B 1 166 ? -35.82484 8.53080 -28.77363 1.000 68.95043 605 GLU B CA 1
ATOM 2554 C C . GLU B 1 166 ? -36.59344 9.24530 -27.67026 1.000 68.81930 605 GLU B C 1
ATOM 2555 O O . GLU B 1 166 ? -36.21416 10.33250 -27.23536 1.000 70.68723 605 GLU B O 1
ATOM 2561 N N . ARG B 1 167 ? -37.67183 8.61901 -27.21439 1.000 66.98904 606 ARG B N 1
ATOM 2562 C CA . ARG B 1 167 ? -38.53092 9.21657 -26.20283 1.000 62.82352 606 ARG B CA 1
ATOM 2563 C C . ARG B 1 167 ? -37.89636 9.12432 -24.82089 1.000 55.46719 606 ARG B C 1
ATOM 2564 O O . ARG B 1 167 ? -37.40979 8.07071 -24.42067 1.000 61.00666 606 ARG B O 1
ATOM 2568 N N . ASN B 1 168 ? -37.89458 10.24183 -24.10459 1.000 52.88592 607 ASN B N 1
ATOM 2569 C CA . ASN B 1 168 ? -37.36342 10.29830 -22.74681 1.000 53.96278 607 ASN B CA 1
ATOM 2570 C C . ASN B 1 168 ? -38.39882 10.86790 -21.78727 1.000 51.74133 607 ASN B C 1
ATOM 2571 O O . ASN B 1 168 ? -39.25965 11.64960 -22.19044 1.000 55.10687 607 ASN B O 1
ATOM 2576 N N . ILE B 1 169 ? -38.31428 10.48769 -20.51779 1.000 51.35326 608 ILE B N 1
ATOM 2577 C CA . ILE B 1 169 ? -39.21101 11.04965 -19.51902 1.000 50.19742 608 ILE B CA 1
ATOM 2578 C C . ILE B 1 169 ? -38.47629 11.31485 -18.21032 1.000 53.19060 608 ILE B C 1
ATOM 2579 O O . ILE B 1 169 ? -37.64246 10.51830 -17.77292 1.000 57.11178 608 ILE B O 1
ATOM 2584 N N . ARG B 1 170 ? -38.77379 12.46390 -17.61140 1.000 49.81778 609 ARG B N 1
ATOM 2585 C CA . ARG B 1 170 ? -38.22040 12.84201 -16.31748 1.000 53.02629 609 ARG B CA 1
ATOM 2586 C C . ARG B 1 170 ? -39.32740 13.34901 -15.40124 1.000 52.33855 609 ARG B C 1
ATOM 2587 O O . ARG B 1 170 ? -40.18914 14.11867 -15.82450 1.000 54.36591 609 ARG B O 1
ATOM 2595 N N . ARG B 1 171 ? -39.30548 12.91374 -14.14843 1.000 50.58396 610 ARG B N 1
ATOM 2596 C CA . ARG B 1 171 ? -40.20610 13.45726 -13.14303 1.000 49.44235 610 ARG B CA 1
ATOM 2597 C C . ARG B 1 171 ? -39.37227 14.07784 -12.03672 1.000 45.72541 610 ARG B C 1
ATOM 2598 O O . ARG B 1 171 ? -38.58903 13.39459 -11.38017 1.000 47.31820 610 ARG B O 1
ATOM 2606 N N . ILE B 1 172 ? -39.53464 15.37996 -11.84112 1.000 44.09067 611 ILE B N 1
ATOM 2607 C CA . ILE B 1 172 ? -38.68513 16.11359 -10.91231 1.000 46.42388 611 ILE B CA 1
ATOM 2608 C C . ILE B 1 172 ? -39.50549 16.74321 -9.80215 1.000 48.06083 611 ILE B C 1
ATOM 2609 O O . ILE B 1 172 ? -40.36869 17.58099 -10.05873 1.000 53.40663 611 ILE B O 1
ATOM 2614 N N . LEU B 1 173 ? -39.23733 16.33174 -8.56849 1.000 46.63728 612 LEU B N 1
ATOM 2615 C CA . LEU B 1 173 ? -39.90285 16.91723 -7.41333 1.000 47.78738 612 LEU B CA 1
ATOM 2616 C C . LEU B 1 173 ? -39.44816 18.35741 -7.24220 1.000 51.21177 612 LEU B C 1
ATOM 2617 O O . LEU B 1 173 ? -38.28899 18.68214 -7.50506 1.000 51.84524 612 LEU B O 1
ATOM 2622 N N . ASN B 1 174 ? -40.35848 19.22431 -6.81336 1.000 50.52664 613 ASN B N 1
ATOM 2623 C CA . ASN B 1 174 ? -40.01045 20.62003 -6.58522 1.000 51.02504 613 ASN B CA 1
ATOM 2624 C C . ASN B 1 174 ? -39.41818 20.81020 -5.18805 1.000 54.90927 613 ASN B C 1
ATOM 2625 O O . ASN B 1 174 ? -39.91716 21.59783 -4.38378 1.000 52.83780 613 ASN B O 1
ATOM 2630 N N . LYS B 1 175 ? -38.34630 20.07406 -4.91223 1.000 57.49830 614 LYS B N 1
ATOM 2631 C CA . LYS B 1 175 ? -37.69056 20.10758 -3.60976 1.000 63.11812 614 LYS B CA 1
ATOM 2632 C C . LYS B 1 175 ? -36.18087 19.98684 -3.76900 1.000 64.23341 614 LYS B C 1
ATOM 2633 O O . LYS B 1 175 ? -35.70060 19.57830 -4.82600 1.000 68.45574 614 LYS B O 1
#

InterPro domains:
  IPR027797 Pre-toxin TG domain [PF14449] (240-294)
  IPR044927 Type VII secretion system protein EssD-like [PF13930] (473-603)
  IPR044929 DNA/RNA non-specific endonuclease superfamily [G3DSA:3.40.570.10] (398-612)
  IPR051768 Bacterial secretion system and toxin [PTHR34976] (2-610)